Protein AF-A0A9D7SW95-F1 (afdb_monomer_lite)

Radius of gyration: 17.99 Å; chains: 1; bounding box: 38×43×60 Å

Foldseek 3Di:
DDDDDPADDDPPPFDDPVPHAPDWDAWEADVVVVSFKGKTKGFNGWGDDPVDPPIATAIFIFIWGHPDVVDIDTDDTQDAACPVVLCPVQQPDFWDWRYWAHKYWDQDPVPLKIKIWTWTWIHGNPPDDIWIFTWIWIANDSNGTYTDHTQGTCPVVQKGWGDKDWADQDPVRFTFIWTFIDGPVDHTDIDTDGGD

Sequence (196 aa):
MDNHKNYFEHPGKAIRAGAGFEYVMSVALNSYGGYKEGMIRCITSREGDVQVAGYIDRSELHKVKEHSPNHFEIGDRLVIKNESEIIDQICGMDREFIGLEDPDIWIDEKTGMMHVYFTIPLRSRNHQADLIHLGHAVGKDMNSLEMTMPVLMSGTEGISGKEVSIAPINKNKFRYNLVESASEERNSGIQLFALP

Structure (mmCIF, N/CA/C/O backbone):
data_AF-A0A9D7SW95-F1
#
_entry.id   AF-A0A9D7SW95-F1
#
loop_
_atom_site.group_PDB
_atom_site.id
_atom_site.type_symbol
_atom_site.label_atom_id
_atom_site.label_alt_id
_atom_site.label_comp_id
_atom_site.label_asym_id
_atom_site.label_entity_id
_atom_site.label_seq_id
_atom_site.pdbx_PDB_ins_code
_atom_site.Cartn_x
_atom_site.Cartn_y
_atom_site.Cartn_z
_atom_site.occupancy
_atom_site.B_iso_or_equiv
_atom_site.auth_seq_id
_atom_site.auth_comp_id
_atom_site.auth_asym_id
_atom_site.auth_atom_id
_atom_site.pdbx_PDB_model_num
ATOM 1 N N . MET A 1 1 ? -1.204 -13.447 -37.184 1.00 36.88 1 MET A N 1
ATOM 2 C CA . MET A 1 1 ? -0.200 -12.442 -36.789 1.00 36.88 1 MET A CA 1
ATOM 3 C C . MET A 1 1 ? 0.313 -12.900 -35.448 1.00 36.88 1 MET A C 1
ATOM 5 O O . MET A 1 1 ? -0.438 -12.859 -34.482 1.00 36.88 1 MET A O 1
ATOM 9 N N . ASP A 1 2 ? 1.500 -13.499 -35.462 1.00 36.47 2 ASP A N 1
ATOM 10 C CA . ASP A 1 2 ? 2.088 -14.142 -34.294 1.00 36.47 2 ASP A CA 1
ATOM 11 C C . ASP A 1 2 ? 2.521 -13.103 -33.268 1.00 36.47 2 ASP A C 1
ATOM 13 O O . ASP A 1 2 ? 3.208 -12.127 -33.571 1.00 36.47 2 ASP A O 1
ATOM 17 N N . ASN A 1 3 ? 2.061 -13.329 -32.044 1.00 41.19 3 ASN A N 1
ATOM 18 C CA . ASN A 1 3 ? 2.321 -12.511 -30.878 1.00 41.19 3 ASN A CA 1
ATOM 19 C C . ASN A 1 3 ? 3.734 -12.864 -30.385 1.00 41.19 3 ASN A C 1
ATOM 21 O O . ASN A 1 3 ? 3.910 -13.798 -29.602 1.00 41.19 3 ASN A O 1
ATOM 25 N N . HIS A 1 4 ? 4.759 -12.189 -30.910 1.00 38.38 4 HIS A N 1
ATOM 26 C CA . HIS A 1 4 ? 6.134 -12.378 -30.450 1.00 38.38 4 HIS A CA 1
ATOM 27 C C . HIS A 1 4 ? 6.263 -11.889 -29.001 1.00 38.38 4 HIS A C 1
ATOM 29 O O . HIS A 1 4 ? 6.446 -10.702 -28.738 1.00 38.38 4 HIS A O 1
ATOM 35 N N . LYS A 1 5 ? 6.159 -12.819 -28.045 1.00 41.59 5 LYS A N 1
ATOM 36 C CA . LYS A 1 5 ? 6.585 -12.600 -26.661 1.00 41.59 5 LYS A CA 1
ATOM 37 C C . LYS A 1 5 ? 8.114 -12.451 -26.656 1.00 41.59 5 LYS A C 1
ATOM 39 O O . LYS A 1 5 ? 8.819 -13.395 -26.998 1.00 41.59 5 LYS A O 1
ATOM 44 N N . ASN A 1 6 ? 8.629 -11.282 -26.272 1.00 41.06 6 ASN A N 1
ATOM 45 C CA . ASN A 1 6 ? 10.072 -10.980 -26.206 1.00 41.06 6 ASN A CA 1
ATOM 46 C C . ASN A 1 6 ? 10.765 -11.526 -24.941 1.00 41.06 6 ASN A C 1
ATOM 48 O O . ASN A 1 6 ? 11.786 -10.991 -24.515 1.00 41.06 6 ASN A O 1
ATOM 52 N N . TYR A 1 7 ? 10.228 -12.571 -24.312 1.00 48.88 7 TYR A N 1
ATOM 53 C CA . TYR A 1 7 ? 10.820 -13.139 -23.105 1.00 48.88 7 TYR A CA 1
ATOM 54 C C . TYR A 1 7 ? 10.628 -14.650 -23.022 1.00 48.88 7 TYR A C 1
ATOM 56 O O . TYR A 1 7 ? 9.680 -15.218 -23.567 1.00 48.88 7 TYR A O 1
ATOM 64 N N . PHE A 1 8 ? 11.558 -15.289 -22.317 1.00 47.34 8 PHE A N 1
ATOM 65 C CA . PHE A 1 8 ? 11.510 -16.707 -21.997 1.00 47.34 8 PHE A CA 1
ATOM 66 C C . PHE A 1 8 ? 10.795 -16.886 -20.656 1.00 47.34 8 PHE A C 1
ATOM 68 O O . PHE A 1 8 ? 11.337 -16.585 -19.596 1.00 47.34 8 PHE A O 1
ATOM 75 N N . GLU A 1 9 ? 9.552 -17.355 -20.710 1.00 44.53 9 GLU A N 1
ATOM 76 C CA . GLU A 1 9 ? 8.813 -17.816 -19.536 1.00 44.53 9 GLU A CA 1
ATOM 77 C C . GLU A 1 9 ? 9.401 -19.169 -19.103 1.00 44.53 9 GLU A C 1
ATOM 79 O O . GLU A 1 9 ? 9.381 -20.129 -19.875 1.00 44.53 9 GLU A O 1
ATOM 84 N N . HIS A 1 10 ? 9.984 -19.252 -17.903 1.00 44.25 10 HIS A N 1
ATOM 85 C CA . HIS A 1 10 ? 10.536 -20.506 -17.388 1.00 44.25 10 HIS A CA 1
ATOM 86 C C . HIS A 1 10 ? 9.398 -21.404 -16.873 1.00 44.25 10 HIS A C 1
ATOM 88 O O . HIS A 1 10 ? 8.758 -21.054 -15.875 1.00 44.25 10 HIS A O 1
ATOM 94 N N . PRO A 1 11 ? 9.147 -22.578 -17.490 1.00 42.06 11 PRO A N 1
ATOM 95 C CA . PRO A 1 11 ? 8.106 -23.488 -17.030 1.00 42.06 11 PRO A CA 1
ATOM 96 C C . PRO A 1 11 ? 8.422 -23.961 -15.605 1.00 42.06 11 PRO A C 1
ATOM 98 O O . PRO A 1 11 ? 9.484 -24.534 -15.366 1.00 42.06 11 PRO A O 1
ATOM 101 N N . GLY A 1 12 ? 7.511 -23.715 -14.659 1.00 46.78 12 GLY A N 1
ATOM 102 C CA . GLY A 1 12 ? 7.628 -24.198 -13.278 1.00 46.78 12 GLY A CA 1
ATOM 103 C C . GLY A 1 12 ? 8.214 -23.224 -12.242 1.00 46.78 12 GLY A C 1
ATOM 104 O O . GLY A 1 12 ? 8.562 -23.669 -11.155 1.00 46.78 12 GLY A O 1
ATOM 105 N N . LYS A 1 13 ? 8.342 -21.921 -12.539 1.00 47.09 13 LYS A N 1
ATOM 106 C CA . LYS A 1 13 ? 8.764 -20.893 -11.549 1.00 47.09 13 LYS A CA 1
ATOM 107 C C . LYS A 1 13 ? 7.710 -19.814 -11.244 1.00 47.09 13 LYS A C 1
ATOM 109 O O . LYS A 1 13 ? 7.947 -18.945 -10.408 1.00 47.09 13 LYS A O 1
ATOM 114 N N . ALA A 1 14 ? 6.560 -19.885 -11.908 1.00 49.09 14 ALA A N 1
ATOM 115 C CA . ALA A 1 14 ? 5.357 -19.128 -11.589 1.00 49.09 14 ALA A CA 1
ATOM 116 C C . ALA A 1 14 ? 4.198 -20.129 -11.555 1.00 49.09 14 ALA A C 1
ATOM 118 O O . ALA A 1 14 ? 3.575 -20.393 -12.585 1.00 49.09 14 ALA A O 1
ATOM 119 N N . ILE A 1 15 ? 3.977 -20.793 -10.419 1.00 45.44 15 ILE A N 1
ATOM 120 C CA . ILE A 1 15 ? 2.987 -21.862 -10.338 1.00 45.44 15 ILE A CA 1
ATOM 121 C C . ILE A 1 15 ? 1.856 -21.399 -9.423 1.00 45.44 15 ILE A C 1
ATOM 123 O O . ILE A 1 15 ? 2.022 -21.131 -8.241 1.00 45.44 15 ILE A O 1
ATOM 127 N N . ARG A 1 16 ? 0.643 -21.314 -9.972 1.00 42.22 16 A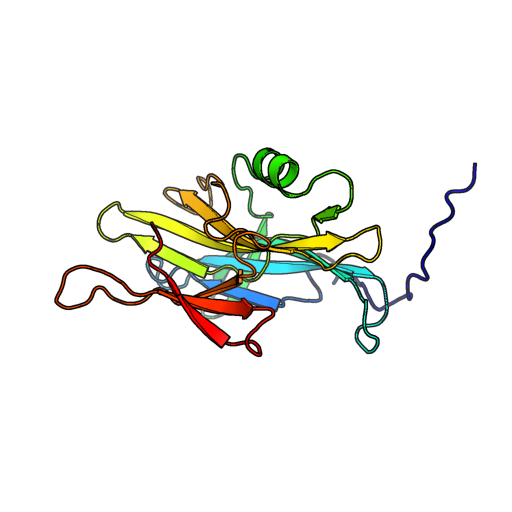RG A N 1
ATOM 128 C CA . ARG A 1 16 ? -0.568 -21.284 -9.146 1.00 42.22 16 ARG A CA 1
ATOM 129 C C . ARG A 1 16 ? -0.525 -22.477 -8.188 1.00 42.22 16 ARG A C 1
ATOM 131 O O . ARG A 1 16 ? -0.529 -23.620 -8.648 1.00 42.22 16 ARG A O 1
ATOM 138 N N . ALA A 1 17 ? -0.537 -22.237 -6.880 1.00 39.75 17 ALA A N 1
ATOM 139 C CA . ALA A 1 17 ? -0.646 -23.298 -5.886 1.00 39.75 17 ALA A CA 1
ATOM 140 C C . ALA A 1 17 ? -2.102 -23.787 -5.820 1.00 39.75 17 ALA A C 1
ATOM 142 O O . ALA A 1 17 ? -2.836 -23.482 -4.887 1.00 39.75 17 ALA A O 1
ATOM 143 N N . GLY A 1 18 ? -2.568 -24.509 -6.844 1.00 57.31 18 GLY A N 1
ATOM 144 C CA . GLY A 1 18 ? -3.961 -24.960 -6.919 1.00 57.31 18 GLY A CA 1
ATOM 145 C C . GLY A 1 18 ? -4.949 -23.787 -6.837 1.00 57.31 18 GLY A C 1
ATOM 146 O O . GLY A 1 18 ? -5.011 -22.975 -7.756 1.00 57.31 18 GLY A O 1
ATOM 147 N N . ALA A 1 19 ? -5.717 -23.706 -5.744 1.00 53.88 19 ALA A N 1
ATOM 148 C CA . ALA A 1 19 ? -6.651 -22.609 -5.459 1.00 53.88 19 ALA A CA 1
ATOM 149 C C . ALA A 1 19 ? -6.039 -21.440 -4.646 1.00 53.88 19 ALA A C 1
ATOM 151 O O . ALA A 1 19 ? -6.765 -20.517 -4.293 1.00 53.88 19 ALA A O 1
ATOM 152 N N . GLY A 1 20 ? -4.739 -21.475 -4.326 1.00 56.16 20 GLY A N 1
ATOM 153 C CA . GLY A 1 20 ? -4.043 -20.484 -3.497 1.00 56.16 20 GLY A CA 1
ATOM 154 C C . GLY A 1 20 ? -2.791 -19.877 -4.146 1.00 56.16 20 GLY A C 1
ATOM 155 O O . GLY A 1 20 ? -2.469 -20.140 -5.308 1.00 56.16 20 GLY A O 1
ATOM 156 N N . PHE A 1 21 ? -2.074 -19.059 -3.370 1.00 65.62 21 PHE A N 1
ATOM 157 C CA . PHE A 1 21 ? -0.850 -18.363 -3.785 1.00 65.62 21 PHE A CA 1
ATOM 158 C C . PHE A 1 21 ? 0.401 -19.139 -3.363 1.00 65.62 21 PHE A C 1
ATOM 160 O O . PHE A 1 21 ? 0.509 -19.557 -2.214 1.00 65.62 21 PHE A O 1
ATOM 167 N N . GLU A 1 22 ? 1.353 -19.319 -4.282 1.00 65.06 22 GLU A N 1
ATOM 168 C CA . GLU A 1 22 ? 2.631 -19.996 -3.997 1.00 65.06 22 GLU A CA 1
ATOM 169 C C . GLU A 1 22 ? 3.607 -19.086 -3.237 1.00 65.06 22 GLU A C 1
ATOM 171 O O . GLU A 1 22 ? 4.378 -19.561 -2.404 1.00 65.06 22 GLU A O 1
ATOM 176 N N . TYR A 1 23 ? 3.536 -17.772 -3.475 1.00 76.44 23 TYR A N 1
ATOM 177 C CA . TYR A 1 23 ? 4.443 -16.798 -2.876 1.00 76.44 23 TYR A CA 1
ATOM 178 C C . TYR A 1 23 ? 3.674 -15.676 -2.180 1.00 76.44 23 TYR A C 1
ATOM 180 O O . TYR A 1 23 ? 3.020 -14.840 -2.811 1.00 76.44 23 TYR A O 1
ATOM 188 N N . VAL A 1 24 ? 3.796 -15.676 -0.856 1.00 78.56 24 VAL A N 1
ATOM 189 C CA . VAL A 1 24 ? 3.363 -14.610 0.045 1.00 78.56 24 VAL A CA 1
ATOM 190 C C . VAL A 1 24 ? 4.609 -13.880 0.521 1.00 78.56 24 VAL A C 1
ATOM 192 O O . VAL A 1 24 ? 5.531 -14.520 1.024 1.00 78.56 24 VAL A O 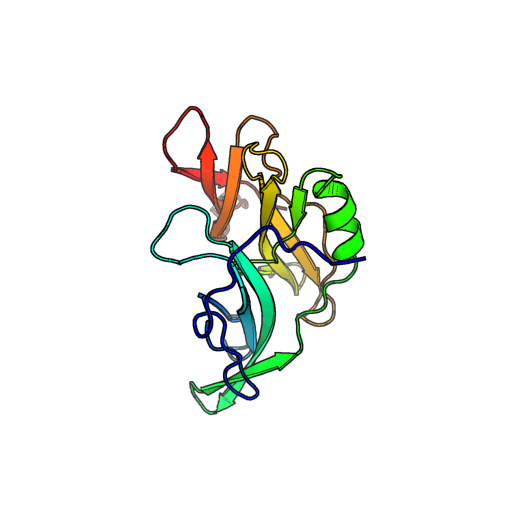1
ATOM 195 N N . MET A 1 25 ? 4.634 -12.558 0.364 1.00 82.62 25 MET A N 1
ATOM 196 C CA . MET A 1 25 ? 5.837 -11.756 0.625 1.00 82.62 25 MET A CA 1
ATOM 197 C C . MET A 1 25 ? 5.717 -10.883 1.875 1.00 82.62 25 MET A C 1
ATOM 199 O O . MET A 1 25 ? 6.694 -10.715 2.598 1.00 82.62 25 MET A O 1
ATOM 203 N N . SER A 1 26 ? 4.523 -10.366 2.163 1.00 90.75 26 SER A N 1
ATOM 204 C CA . SER A 1 26 ? 4.285 -9.494 3.315 1.00 90.75 26 SER A CA 1
ATOM 205 C C . SER A 1 26 ? 2.851 -9.618 3.828 1.00 90.75 26 SER A C 1
ATOM 207 O O . SER A 1 26 ? 1.926 -9.913 3.070 1.00 90.75 26 SER A O 1
ATOM 209 N N . VAL A 1 27 ? 2.681 -9.425 5.137 1.00 92.19 27 VAL A N 1
ATOM 210 C CA . VAL A 1 27 ? 1.398 -9.418 5.852 1.00 92.19 27 VAL A CA 1
ATOM 211 C C . VAL A 1 27 ? 1.371 -8.214 6.779 1.00 92.19 27 VAL A C 1
ATOM 213 O O . VAL A 1 27 ? 2.296 -8.028 7.566 1.00 92.19 27 VAL A O 1
ATOM 216 N N . ALA A 1 28 ? 0.269 -7.470 6.750 1.00 95.00 28 ALA A N 1
ATOM 217 C CA . ALA A 1 28 ? -0.042 -6.446 7.735 1.00 95.00 28 ALA A CA 1
ATOM 218 C C . ALA A 1 28 ? -1.384 -6.744 8.386 1.00 95.00 28 ALA A C 1
ATOM 220 O O . ALA A 1 28 ? -2.405 -6.850 7.711 1.00 95.00 28 ALA A O 1
ATOM 221 N N . LEU A 1 29 ? -1.380 -6.879 9.711 1.00 94.75 29 LEU A N 1
ATOM 222 C CA . LEU A 1 29 ? -2.568 -7.192 10.498 1.00 94.75 29 LEU A CA 1
ATOM 223 C C . LEU A 1 29 ? -3.077 -5.943 11.217 1.00 94.75 29 LEU A C 1
ATOM 225 O O . LEU A 1 29 ? -2.308 -5.173 11.790 1.00 94.75 29 LEU A O 1
ATOM 229 N N . ASN A 1 30 ? -4.395 -5.770 11.226 1.00 93.31 30 ASN A N 1
ATOM 230 C CA . ASN A 1 30 ? -5.071 -4.693 11.929 1.00 93.31 30 ASN A CA 1
ATOM 231 C C . ASN A 1 30 ? -4.967 -4.905 13.450 1.00 93.31 30 ASN A C 1
ATOM 233 O O . ASN A 1 30 ? -5.648 -5.760 14.028 1.00 93.31 30 ASN A O 1
ATOM 237 N N . SER A 1 31 ? -4.147 -4.091 14.113 1.00 88.94 31 SER A N 1
ATOM 238 C CA . SER A 1 31 ? -3.930 -4.167 15.562 1.00 88.94 31 SER A CA 1
ATOM 239 C C . SER A 1 31 ? -5.181 -3.847 16.387 1.00 88.94 31 SER A C 1
ATOM 241 O O . SER A 1 31 ? -5.350 -4.396 17.475 1.00 88.94 31 SER A O 1
ATOM 243 N N . TYR A 1 32 ? -6.107 -3.039 15.859 1.00 86.88 32 TYR A N 1
ATOM 244 C CA . TYR A 1 32 ? -7.355 -2.673 16.543 1.00 86.88 32 TYR A CA 1
ATOM 245 C C . TYR A 1 32 ? -8.381 -3.809 16.528 1.00 86.88 32 TYR A C 1
ATOM 247 O O . TYR A 1 32 ? -9.191 -3.929 17.445 1.00 86.88 32 TYR A O 1
ATOM 255 N N . GLY A 1 33 ? -8.312 -4.682 15.522 1.00 84.81 33 GLY A N 1
ATOM 256 C CA . GLY A 1 33 ? -9.124 -5.896 15.418 1.00 84.81 33 GLY A CA 1
ATOM 257 C C . GLY A 1 33 ? -8.555 -7.088 16.194 1.00 84.81 33 GLY A C 1
ATOM 258 O O . GLY A 1 33 ? -8.950 -8.224 15.936 1.00 84.81 33 GLY A O 1
ATOM 259 N N . GLY A 1 34 ? -7.583 -6.870 17.088 1.00 90.38 34 GLY A N 1
ATOM 260 C CA . GLY A 1 34 ? -6.878 -7.949 17.782 1.00 90.38 34 GLY A CA 1
ATOM 261 C C . GLY A 1 34 ? -6.051 -8.826 16.840 1.00 90.38 34 GLY A C 1
ATOM 262 O O . GLY A 1 34 ? -5.908 -10.016 17.103 1.00 90.38 34 GLY A O 1
ATOM 263 N N . TYR A 1 35 ? -5.548 -8.251 15.740 1.00 93.19 35 TYR A N 1
ATOM 264 C CA . TYR A 1 35 ? -4.750 -8.934 14.716 1.00 93.19 35 TYR A CA 1
ATOM 265 C C . TYR A 1 35 ? -5.484 -10.075 13.991 1.00 93.19 35 TYR A C 1
ATOM 267 O O . TYR A 1 35 ? -4.854 -10.957 13.418 1.00 93.19 35 TY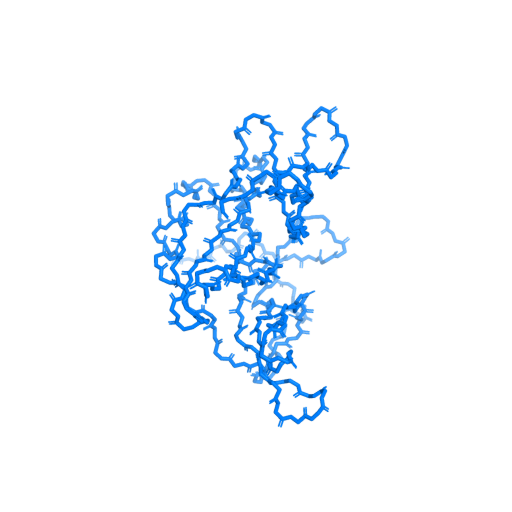R A O 1
ATOM 275 N N . LYS A 1 36 ? -6.823 -10.060 13.992 1.00 94.50 36 LYS A N 1
ATOM 276 C CA . LYS A 1 36 ? -7.655 -11.110 13.379 1.00 94.50 36 LYS A CA 1
ATOM 277 C C . LYS A 1 36 ? -7.934 -10.910 11.896 1.00 94.50 36 LYS A C 1
ATOM 279 O O . LYS A 1 36 ? -8.529 -11.775 11.263 1.00 94.50 36 LYS A O 1
ATOM 284 N N . GLU A 1 37 ? -7.561 -9.772 11.341 1.00 95.81 37 GLU A N 1
ATOM 285 C CA . GLU A 1 37 ? -7.765 -9.444 9.937 1.00 95.81 37 GLU A CA 1
ATOM 286 C C . GLU A 1 37 ? -6.670 -8.499 9.456 1.00 95.81 37 GLU A C 1
ATOM 288 O O . GLU A 1 37 ? -6.008 -7.847 10.267 1.00 95.81 37 GLU A O 1
ATOM 293 N N . GLY A 1 38 ? -6.486 -8.409 8.146 1.00 96.25 38 GLY A N 1
ATOM 294 C CA . GLY A 1 38 ? -5.494 -7.527 7.563 1.00 96.25 38 GLY A CA 1
ATOM 295 C C . GLY A 1 38 ? -5.357 -7.696 6.061 1.00 96.25 38 GLY A C 1
ATOM 296 O O . GLY A 1 38 ? -6.286 -8.134 5.378 1.00 96.25 38 GLY A O 1
ATOM 297 N N . MET A 1 39 ? -4.165 -7.386 5.565 1.00 96.44 39 MET A N 1
ATOM 298 C CA . MET A 1 39 ? -3.795 -7.489 4.161 1.00 96.44 39 MET A CA 1
ATOM 299 C C . MET A 1 39 ? -2.556 -8.356 3.984 1.00 96.44 39 MET A C 1
ATOM 301 O O . MET A 1 39 ? -1.685 -8.415 4.852 1.00 96.44 39 MET A O 1
ATOM 305 N N . ILE A 1 40 ? -2.483 -9.017 2.838 1.00 94.75 40 ILE A N 1
ATOM 306 C CA . ILE A 1 40 ? -1.375 -9.881 2.451 1.00 94.75 40 ILE A CA 1
ATOM 307 C C . ILE A 1 40 ? -0.978 -9.580 1.008 1.00 94.75 40 ILE A C 1
ATOM 309 O O . ILE A 1 40 ? -1.844 -9.448 0.144 1.00 94.75 40 ILE A O 1
ATOM 313 N N . ARG A 1 41 ? 0.325 -9.459 0.747 1.00 95.25 41 ARG A N 1
ATOM 314 C CA . ARG A 1 41 ? 0.872 -9.340 -0.606 1.00 95.25 41 ARG A CA 1
ATOM 315 C C . ARG A 1 41 ? 1.091 -10.726 -1.189 1.00 95.25 41 ARG A C 1
ATOM 317 O O . ARG A 1 41 ? 1.863 -11.524 -0.648 1.00 95.25 41 ARG A O 1
ATOM 324 N N . CYS A 1 42 ? 0.472 -10.965 -2.335 1.00 92.38 42 CYS A N 1
ATOM 325 C CA . CYS A 1 42 ? 0.559 -12.215 -3.067 1.00 92.38 42 CYS A CA 1
ATOM 326 C C . CYS A 1 42 ? 1.162 -11.978 -4.451 1.00 92.38 42 CYS A C 1
ATOM 328 O O . CYS A 1 42 ? 0.701 -11.100 -5.179 1.00 92.38 42 CYS A O 1
ATOM 330 N N . ILE A 1 43 ? 2.168 -12.769 -4.836 1.00 90.31 43 ILE A N 1
ATOM 331 C CA . ILE A 1 43 ? 2.698 -12.733 -6.205 1.00 90.31 43 ILE A CA 1
ATOM 332 C C . ILE A 1 43 ? 1.734 -13.485 -7.127 1.00 90.31 43 ILE A C 1
ATOM 334 O O . ILE A 1 43 ? 1.431 -14.658 -6.902 1.00 90.31 43 ILE A O 1
ATOM 338 N N . THR A 1 44 ? 1.253 -12.810 -8.168 1.00 87.44 44 THR A N 1
ATOM 339 C CA . THR A 1 44 ? 0.293 -13.343 -9.145 1.00 87.44 44 THR A CA 1
ATOM 340 C C . THR A 1 44 ? 0.968 -13.855 -10.411 1.00 87.44 44 THR A C 1
ATOM 342 O O . THR A 1 44 ? 0.456 -14.772 -11.056 1.00 87.44 44 THR A O 1
ATOM 345 N N . SER A 1 45 ? 2.137 -13.314 -10.753 1.00 86.75 45 SER A N 1
ATOM 346 C CA . SER A 1 45 ? 2.979 -13.819 -11.836 1.00 86.75 45 SER A CA 1
ATOM 347 C C . SER A 1 45 ? 4.435 -13.424 -11.632 1.00 86.75 45 SER A C 1
ATOM 349 O O . SER A 1 45 ? 4.708 -12.383 -11.033 1.00 86.75 45 SER A O 1
ATOM 351 N N . ARG A 1 46 ? 5.348 -14.221 -12.190 1.00 85.81 46 ARG A N 1
ATOM 352 C CA . ARG A 1 46 ? 6.782 -13.946 -12.208 1.00 85.81 46 ARG A CA 1
ATOM 353 C C . ARG A 1 46 ? 7.335 -14.091 -13.620 1.00 85.81 46 ARG A C 1
ATOM 355 O O . ARG A 1 46 ? 7.068 -15.088 -14.288 1.00 85.81 46 ARG A O 1
ATOM 362 N N . GLU A 1 47 ? 8.144 -13.130 -14.041 1.00 85.88 47 GLU A N 1
ATOM 363 C CA . GLU A 1 47 ? 8.884 -13.155 -15.301 1.00 85.88 47 GLU A CA 1
ATOM 364 C C . GLU A 1 47 ? 10.394 -13.148 -15.025 1.00 85.88 47 GLU A C 1
ATOM 366 O O . GLU A 1 47 ? 10.872 -12.418 -14.161 1.00 85.88 47 GLU A O 1
ATOM 371 N N . GLY A 1 48 ? 11.166 -13.950 -15.762 1.00 82.69 48 GLY A N 1
ATOM 372 C CA . GLY A 1 48 ? 12.612 -14.096 -15.551 1.00 82.69 48 GLY A CA 1
ATOM 373 C C . GLY A 1 48 ? 12.994 -15.095 -14.450 1.00 82.69 48 GLY A C 1
ATOM 374 O O . GLY A 1 48 ? 12.178 -15.899 -13.997 1.00 82.69 48 GLY A O 1
ATOM 375 N N . ASP A 1 49 ? 14.268 -15.082 -14.054 1.00 77.19 49 ASP A N 1
ATOM 376 C CA . ASP A 1 49 ? 14.816 -15.960 -13.016 1.00 77.19 49 ASP A CA 1
ATOM 377 C C . ASP A 1 49 ? 15.162 -15.146 -11.767 1.00 77.19 49 ASP A C 1
ATOM 379 O O . ASP A 1 49 ? 15.940 -14.205 -11.857 1.00 77.19 49 ASP A O 1
ATOM 383 N N . VAL A 1 50 ? 14.646 -15.537 -10.598 1.00 78.50 50 VAL A N 1
ATOM 384 C CA . VAL A 1 50 ? 14.947 -14.885 -9.306 1.00 78.50 50 VAL A CA 1
ATOM 385 C C . VAL A 1 50 ? 16.435 -14.842 -8.967 1.00 78.50 50 VAL A C 1
ATOM 387 O O . VAL A 1 50 ? 16.862 -14.024 -8.158 1.00 78.50 50 VAL A O 1
ATOM 390 N N . GLN A 1 51 ? 17.235 -15.729 -9.563 1.00 81.25 51 GLN A N 1
ATOM 391 C CA . GLN A 1 51 ? 18.688 -15.741 -9.389 1.00 81.25 51 GLN A CA 1
ATOM 392 C C . GLN A 1 51 ? 19.413 -14.735 -10.293 1.00 81.25 51 GLN A C 1
ATOM 394 O O . GLN A 1 51 ? 20.628 -14.573 -10.178 1.00 81.25 51 GLN A O 1
ATOM 399 N N . VAL A 1 52 ? 18.693 -14.067 -11.196 1.00 78.19 52 VAL A N 1
ATOM 400 C CA . VAL A 1 52 ? 19.236 -13.145 -12.194 1.00 78.19 52 VAL A CA 1
ATOM 401 C C . VAL A 1 52 ? 18.604 -11.768 -12.013 1.00 78.19 52 VAL A C 1
ATOM 403 O O . VAL A 1 52 ? 17.391 -11.624 -11.874 1.00 78.19 52 VAL A O 1
ATOM 406 N N . ALA A 1 53 ? 19.435 -10.726 -12.034 1.00 75.69 53 ALA A N 1
ATOM 407 C CA . ALA A 1 53 ? 18.947 -9.354 -11.981 1.00 75.69 53 ALA A CA 1
ATOM 408 C C . ALA A 1 53 ? 17.974 -9.071 -13.143 1.00 75.69 53 ALA A C 1
ATOM 410 O O . ALA A 1 53 ? 18.246 -9.425 -14.290 1.00 75.69 53 ALA A O 1
ATOM 411 N N . GLY A 1 54 ? 16.857 -8.405 -12.842 1.00 75.44 54 GLY A N 1
ATOM 412 C CA . GLY A 1 54 ? 15.865 -7.993 -13.838 1.00 75.44 54 GLY A CA 1
ATOM 413 C C . GLY A 1 54 ? 14.609 -8.863 -13.931 1.00 75.44 54 GLY A C 1
ATOM 414 O O . GLY A 1 54 ? 13.744 -8.530 -14.749 1.00 75.44 54 GLY A O 1
ATOM 415 N N . TYR A 1 55 ? 14.476 -9.907 -13.098 1.00 85.38 55 TYR A N 1
ATOM 416 C CA . TYR A 1 55 ? 13.198 -10.607 -12.920 1.00 85.38 55 TYR A CA 1
ATOM 417 C C . TYR A 1 55 ? 12.096 -9.643 -12.456 1.00 85.38 55 TYR A C 1
ATOM 419 O O . TYR A 1 55 ? 12.369 -8.557 -11.937 1.00 85.38 55 TYR A O 1
ATOM 427 N N . ILE A 1 56 ? 10.847 -10.023 -12.703 1.00 87.06 56 ILE A N 1
ATOM 428 C CA . ILE A 1 56 ? 9.672 -9.198 -12.433 1.00 87.06 56 ILE A CA 1
ATOM 429 C C . ILE A 1 56 ? 8.688 -10.021 -11.635 1.00 87.06 56 ILE A C 1
ATOM 431 O O . ILE A 1 56 ? 8.223 -11.048 -12.122 1.00 87.06 56 ILE A O 1
ATOM 435 N N . ASP A 1 57 ? 8.341 -9.536 -10.453 1.00 90.19 57 ASP A N 1
ATOM 436 C CA . ASP A 1 57 ? 7.201 -10.036 -9.705 1.00 90.19 57 ASP A CA 1
ATOM 437 C C . ASP A 1 57 ? 6.041 -9.072 -9.885 1.00 90.19 57 ASP A C 1
ATOM 439 O O . ASP A 1 57 ? 6.195 -7.861 -9.742 1.00 90.19 57 ASP A O 1
ATOM 443 N N . ARG A 1 58 ? 4.876 -9.621 -10.224 1.00 92.88 58 ARG A N 1
ATOM 444 C CA . ARG A 1 58 ? 3.619 -8.877 -10.204 1.00 92.88 58 ARG A CA 1
ATOM 445 C C . ARG A 1 58 ? 2.820 -9.319 -9.004 1.00 92.88 58 ARG A C 1
ATOM 447 O O . ARG A 1 58 ? 2.739 -10.523 -8.753 1.00 92.88 58 ARG A O 1
ATOM 454 N N . SER A 1 59 ? 2.248 -8.376 -8.269 1.00 93.75 59 SER A N 1
ATOM 455 C CA . SER A 1 59 ? 1.544 -8.690 -7.031 1.00 93.75 59 SER A CA 1
ATOM 456 C C . SER A 1 59 ? 0.195 -8.016 -6.894 1.00 93.75 59 SER A C 1
ATOM 458 O O . SER A 1 59 ? -0.085 -6.960 -7.455 1.00 93.75 59 SER A O 1
ATOM 460 N N . GLU A 1 60 ? -0.634 -8.646 -6.076 1.00 94.81 60 GLU A N 1
ATOM 461 C CA . GLU A 1 60 ? -1.906 -8.115 -5.622 1.00 94.81 60 GLU A CA 1
ATOM 462 C C . GLU A 1 60 ? -1.949 -8.143 -4.095 1.00 94.81 60 GLU A C 1
ATOM 464 O O . GLU A 1 60 ? -1.356 -9.016 -3.451 1.00 94.81 60 GLU A O 1
ATOM 469 N N . LEU A 1 61 ? -2.669 -7.185 -3.514 1.00 96.62 61 LEU A N 1
ATOM 470 C CA . LEU A 1 61 ? -3.034 -7.235 -2.106 1.00 96.62 61 LEU A CA 1
ATOM 471 C C . LEU A 1 61 ? -4.348 -7.993 -1.970 1.00 96.62 61 LEU A C 1
ATOM 473 O O . LEU A 1 61 ? -5.311 -7.708 -2.679 1.00 96.62 61 LEU A O 1
ATOM 477 N N . HIS A 1 62 ? -4.401 -8.927 -1.031 1.00 96.06 62 HIS A N 1
ATOM 478 C CA . HIS A 1 62 ? -5.603 -9.663 -0.661 1.00 96.06 62 HIS A CA 1
ATOM 479 C C . HIS A 1 62 ? -5.978 -9.366 0.781 1.00 96.06 62 HIS A C 1
ATOM 481 O O . HIS A 1 62 ? -5.122 -9.055 1.611 1.00 96.06 62 HIS A O 1
ATOM 487 N N . LYS A 1 63 ? -7.266 -9.492 1.096 1.00 96.31 63 LYS A N 1
ATOM 488 C CA . LYS A 1 63 ? -7.713 -9.504 2.490 1.00 96.31 63 LYS A CA 1
ATOM 489 C C . LYS A 1 63 ? -7.286 -10.816 3.128 1.00 96.31 63 LYS A C 1
ATOM 491 O O . LYS A 1 63 ? -7.356 -11.868 2.498 1.00 96.31 63 LYS A O 1
ATOM 496 N N . VAL A 1 64 ? -6.892 -10.766 4.389 1.00 94.88 64 VAL A N 1
ATOM 497 C CA . VAL A 1 64 ? -6.583 -11.956 5.178 1.00 94.88 64 VAL A CA 1
ATOM 498 C C . VAL A 1 64 ? -7.380 -11.924 6.475 1.00 94.88 64 VAL A C 1
ATOM 500 O O . VAL A 1 64 ? -7.580 -10.855 7.054 1.00 94.88 64 VAL A O 1
ATOM 503 N N . LYS A 1 65 ? -7.872 -13.080 6.924 1.00 95.31 65 LYS A N 1
ATOM 504 C CA . LYS A 1 65 ? -8.665 -13.198 8.153 1.00 95.31 65 LYS A CA 1
ATOM 505 C C . LYS A 1 65 ? -8.305 -14.453 8.930 1.00 95.31 65 LYS A C 1
ATOM 507 O O . LYS A 1 65 ? -8.097 -15.509 8.347 1.00 95.31 65 LYS A O 1
ATOM 512 N N . GLU A 1 66 ? -8.262 -14.343 10.251 1.00 92.50 66 GLU A N 1
ATOM 513 C CA . GLU A 1 66 ? -8.085 -15.477 11.147 1.00 92.50 66 GLU A CA 1
ATOM 514 C C . GLU A 1 66 ? -9.334 -16.372 11.094 1.00 92.50 66 GLU A C 1
ATOM 516 O O . GLU A 1 66 ? -10.429 -15.963 11.493 1.00 92.50 66 GLU A O 1
ATOM 521 N N . HIS A 1 67 ? -9.163 -17.597 10.601 1.00 90.62 67 HIS A N 1
ATOM 522 C CA . HIS A 1 67 ? -10.196 -18.631 10.609 1.00 90.62 67 HIS A CA 1
ATOM 523 C C . HIS A 1 67 ? -10.145 -19.446 11.912 1.00 90.62 67 HIS A C 1
ATOM 525 O O . HIS A 1 67 ? -11.175 -19.807 12.481 1.00 90.62 67 HIS A O 1
ATOM 531 N N . SER A 1 68 ? -8.946 -19.742 12.417 1.00 89.94 68 SER A N 1
ATOM 532 C CA . SER A 1 68 ? -8.726 -20.382 13.722 1.00 89.94 68 SER A CA 1
ATOM 533 C C . SER A 1 68 ? -7.458 -19.816 14.373 1.00 89.94 68 SER A C 1
ATOM 535 O O . SER A 1 68 ? -6.710 -19.133 13.681 1.00 89.94 68 SER A O 1
ATOM 537 N N . PRO A 1 69 ? -7.203 -20.027 15.681 1.00 89.69 69 PRO A N 1
ATOM 538 C CA . PRO A 1 69 ? -6.065 -19.408 16.360 1.00 89.69 69 PRO A CA 1
ATOM 539 C C . PRO A 1 69 ? -4.739 -19.607 15.612 1.00 89.69 69 PRO A C 1
ATOM 541 O O . PRO A 1 69 ? -4.268 -20.738 15.478 1.00 89.69 69 PRO A O 1
ATOM 544 N N . ASN A 1 70 ? -4.135 -18.505 15.158 1.00 82.81 70 ASN A N 1
ATOM 545 C CA . ASN A 1 70 ? -2.910 -18.472 14.339 1.00 82.81 70 ASN A CA 1
ATOM 546 C C . ASN A 1 70 ? -3.028 -19.108 12.938 1.00 82.81 70 ASN A C 1
ATOM 548 O O . ASN A 1 70 ? -2.014 -19.408 12.308 1.00 82.81 70 ASN A O 1
ATOM 552 N N . HIS A 1 71 ? -4.243 -19.315 12.438 1.00 88.12 71 HIS A N 1
ATOM 553 C CA . HIS A 1 71 ? -4.512 -19.797 11.091 1.00 88.12 71 HIS A CA 1
ATOM 554 C C . HIS A 1 71 ? -5.313 -18.761 10.314 1.00 88.12 71 HIS A C 1
ATOM 556 O O . HIS A 1 71 ? -6.442 -18.417 10.672 1.00 88.12 71 HIS A O 1
ATOM 562 N N . PHE A 1 72 ? -4.717 -18.291 9.229 1.00 89.56 72 PHE A N 1
ATOM 563 C CA . PHE A 1 72 ? -5.247 -17.211 8.422 1.00 89.56 72 PHE A CA 1
ATOM 564 C C . PHE A 1 72 ? -5.627 -17.708 7.034 1.00 89.56 72 PHE A C 1
ATOM 566 O O . PHE A 1 72 ? -4.865 -18.428 6.391 1.00 89.56 72 PHE A O 1
ATOM 573 N N . GLU A 1 73 ? -6.792 -17.277 6.570 1.00 92.00 73 GLU A N 1
ATOM 574 C CA . GLU A 1 73 ? -7.279 -17.523 5.223 1.00 92.00 73 GLU A CA 1
ATOM 575 C C . GLU A 1 73 ? -7.125 -16.266 4.376 1.00 92.00 73 GLU A C 1
ATOM 577 O O . GLU A 1 73 ? -7.490 -15.162 4.793 1.00 92.00 73 GLU A O 1
ATOM 582 N N . ILE A 1 74 ? -6.576 -16.455 3.178 1.00 92.12 74 ILE A N 1
ATOM 583 C CA . ILE A 1 74 ? -6.484 -15.419 2.154 1.00 92.12 74 ILE A CA 1
ATOM 584 C C . ILE A 1 74 ? -7.829 -15.373 1.432 1.00 92.12 74 ILE A C 1
ATOM 586 O O . ILE A 1 74 ? -8.272 -16.373 0.870 1.00 92.12 74 ILE A O 1
ATOM 590 N N . GLY A 1 75 ? -8.478 -14.218 1.481 1.00 91.06 75 GLY A N 1
ATOM 591 C CA . GLY A 1 75 ? -9.749 -13.960 0.824 1.00 91.06 75 GLY A CA 1
ATOM 592 C C . GLY A 1 75 ? -9.587 -13.227 -0.506 1.00 91.06 75 GLY A C 1
ATOM 593 O O . GLY A 1 75 ? -8.581 -13.339 -1.212 1.00 91.06 75 GLY A O 1
ATOM 594 N N . ASP A 1 76 ? -10.611 -12.446 -0.837 1.00 93.50 76 ASP A N 1
ATOM 595 C CA . ASP A 1 76 ? -10.679 -11.695 -2.087 1.00 93.50 76 ASP A CA 1
ATOM 596 C C . ASP A 1 76 ? -9.553 -10.660 -2.222 1.00 93.50 76 ASP A C 1
ATOM 598 O O . ASP A 1 76 ? -9.020 -10.142 -1.229 1.00 93.50 76 ASP A O 1
ATOM 602 N N . ARG A 1 77 ? -9.245 -10.312 -3.479 1.00 95.31 77 ARG A N 1
ATOM 603 C CA . ARG A 1 77 ? -8.388 -9.171 -3.818 1.00 95.31 77 ARG A CA 1
ATOM 604 C C . ARG A 1 77 ? -8.918 -7.923 -3.112 1.00 95.31 77 ARG A C 1
ATOM 606 O O . ARG A 1 77 ? -10.123 -7.653 -3.103 1.00 95.31 77 ARG A O 1
ATOM 613 N N . LEU A 1 78 ? -8.016 -7.148 -2.527 1.00 97.31 78 LEU A N 1
ATOM 614 C CA . LEU A 1 78 ? -8.333 -5.846 -1.973 1.00 97.31 78 LEU A CA 1
ATOM 615 C C . LEU A 1 78 ? -8.805 -4.934 -3.112 1.00 97.31 78 LEU A C 1
ATOM 617 O O . LEU A 1 78 ? -8.149 -4.799 -4.145 1.00 97.31 78 LEU A O 1
ATOM 621 N N . VAL A 1 79 ? -9.976 -4.334 -2.932 1.00 97.62 79 VAL A N 1
ATOM 622 C CA . VAL A 1 79 ? -10.529 -3.361 -3.872 1.00 97.62 79 VAL A CA 1
ATOM 623 C C . VAL A 1 79 ? -10.392 -1.999 -3.223 1.00 97.62 79 VAL A C 1
ATOM 625 O O . VAL A 1 79 ? -11.004 -1.755 -2.184 1.00 97.62 79 VAL A O 1
ATOM 628 N N . ILE A 1 80 ? -9.590 -1.132 -3.832 1.00 98.50 80 ILE A N 1
ATOM 629 C CA . ILE A 1 80 ? -9.404 0.244 -3.385 1.00 98.50 80 ILE A CA 1
ATOM 630 C C . ILE A 1 80 ? -10.077 1.163 -4.403 1.00 98.50 80 ILE A C 1
ATOM 632 O O . ILE A 1 80 ? -9.831 1.088 -5.609 1.00 98.50 80 ILE A O 1
ATOM 636 N N . LYS A 1 81 ? -10.969 2.032 -3.928 1.00 98.69 81 LYS A N 1
ATOM 637 C CA . LYS A 1 81 ? -11.646 3.005 -4.785 1.00 98.69 81 LYS A CA 1
ATOM 638 C C . LYS A 1 81 ? -10.616 3.974 -5.391 1.00 98.69 81 LYS A C 1
ATOM 640 O O . LYS A 1 81 ? -9.693 4.396 -4.702 1.00 98.69 81 LYS A O 1
ATOM 645 N N . ASN A 1 82 ? -10.803 4.325 -6.665 1.00 98.12 82 ASN A N 1
ATOM 646 C CA . ASN A 1 82 ? -9.928 5.182 -7.483 1.00 98.12 82 ASN A CA 1
ATOM 647 C C . ASN A 1 82 ? -8.513 4.629 -7.758 1.00 98.12 82 ASN A C 1
ATOM 649 O O . ASN A 1 82 ? -7.696 5.359 -8.309 1.00 98.12 82 ASN A O 1
ATOM 653 N N . GLU A 1 83 ? -8.211 3.362 -7.439 1.00 98.06 83 GLU A N 1
ATOM 654 C CA . GLU A 1 83 ? -6.882 2.768 -7.677 1.00 98.06 83 GLU A CA 1
ATOM 655 C C . GLU A 1 83 ? -6.415 2.964 -9.123 1.00 98.06 83 GLU A C 1
ATOM 657 O O . GLU A 1 83 ? -5.387 3.590 -9.360 1.00 98.06 83 GLU A O 1
ATOM 662 N N . SER A 1 84 ? -7.203 2.504 -10.099 1.00 96.62 84 SER A N 1
ATOM 663 C CA . SER A 1 84 ? -6.841 2.613 -11.516 1.00 96.62 84 SER A CA 1
ATOM 664 C C . SER A 1 84 ? -6.654 4.062 -11.963 1.00 96.62 84 SER A C 1
ATOM 666 O O . SER A 1 84 ? -5.702 4.355 -12.670 1.00 96.62 84 SER A O 1
ATOM 668 N N . GLU A 1 85 ? -7.507 4.980 -11.502 1.00 97.19 85 GLU A N 1
ATOM 669 C CA . GLU A 1 85 ? -7.408 6.398 -11.858 1.00 97.19 85 GLU A CA 1
ATOM 670 C C . GLU A 1 85 ? -6.099 7.019 -11.352 1.00 97.19 85 GLU A C 1
ATOM 672 O O . GLU A 1 85 ? -5.407 7.700 -12.107 1.00 97.19 85 GLU A O 1
ATOM 677 N N . ILE A 1 86 ? -5.736 6.770 -10.091 1.00 97.62 86 ILE A N 1
ATOM 678 C CA . ILE A 1 86 ? -4.498 7.302 -9.511 1.00 97.62 86 ILE A CA 1
ATOM 679 C C . ILE A 1 86 ? -3.276 6.653 -10.163 1.00 97.62 86 ILE A C 1
ATOM 681 O O . ILE A 1 86 ? -2.319 7.355 -10.488 1.00 97.62 86 ILE A O 1
ATOM 685 N N . ILE A 1 87 ? -3.306 5.334 -10.387 1.00 97.25 87 ILE A N 1
ATOM 686 C CA . ILE A 1 87 ? -2.221 4.622 -11.068 1.00 97.25 87 ILE A CA 1
ATOM 687 C C . ILE A 1 87 ? -2.025 5.166 -12.485 1.00 97.25 87 ILE A C 1
ATOM 689 O O . ILE A 1 87 ? -0.890 5.462 -12.852 1.00 97.25 87 ILE A O 1
ATOM 693 N N . ASP A 1 88 ? -3.092 5.378 -13.254 1.00 95.38 88 ASP A N 1
ATOM 694 C CA . ASP A 1 88 ? -3.006 5.924 -14.612 1.00 95.38 88 ASP A CA 1
ATOM 695 C C . ASP A 1 88 ? -2.375 7.327 -14.626 1.00 95.38 88 ASP A C 1
ATOM 697 O O . ASP A 1 88 ? -1.574 7.642 -15.511 1.00 95.38 88 ASP A O 1
ATOM 701 N N . GLN A 1 89 ? -2.671 8.155 -13.617 1.00 94.50 89 GLN A N 1
ATOM 702 C CA . GLN A 1 89 ? -2.086 9.493 -13.478 1.00 94.50 89 GLN A CA 1
ATOM 703 C C . GLN A 1 89 ? -0.573 9.466 -13.212 1.00 94.50 89 GLN A C 1
ATOM 705 O O . GLN A 1 89 ? 0.141 10.338 -13.711 1.00 94.50 89 GLN A O 1
ATOM 710 N N . ILE A 1 90 ? -0.072 8.494 -12.442 1.00 93.81 90 ILE A N 1
ATOM 711 C CA . ILE A 1 90 ? 1.347 8.437 -12.039 1.00 93.81 90 ILE A CA 1
ATOM 712 C C . ILE A 1 90 ? 2.201 7.498 -12.899 1.00 93.81 90 ILE A C 1
ATOM 714 O O . ILE A 1 90 ? 3.416 7.669 -12.959 1.00 93.81 90 ILE A O 1
ATOM 718 N N . CYS A 1 91 ? 1.595 6.517 -13.576 1.00 92.31 91 CYS A N 1
ATOM 719 C CA . CYS A 1 91 ? 2.310 5.535 -14.390 1.00 92.31 91 CYS A CA 1
ATOM 720 C C . CYS A 1 91 ? 2.924 6.185 -15.637 1.00 92.31 91 CYS A C 1
ATOM 722 O O . CYS A 1 91 ? 4.099 5.981 -15.948 1.00 92.31 91 CYS A O 1
ATOM 724 N N . GLY A 1 92 ? 2.149 7.019 -16.334 1.00 85.44 92 GLY A N 1
ATOM 725 C CA . GLY A 1 92 ? 2.537 7.535 -17.644 1.00 85.44 92 GLY A CA 1
ATOM 726 C C . GLY A 1 92 ? 2.611 6.434 -18.715 1.00 85.44 92 GLY A C 1
ATOM 727 O O . GLY A 1 92 ? 2.254 5.282 -18.487 1.00 85.44 92 GLY A O 1
ATOM 728 N N . MET A 1 93 ? 3.057 6.789 -19.924 1.00 85.25 93 MET A N 1
ATOM 729 C CA . MET A 1 93 ? 3.017 5.873 -21.081 1.00 85.25 93 MET A CA 1
ATOM 730 C C . MET A 1 93 ? 4.188 4.879 -21.140 1.00 85.25 93 MET A C 1
ATOM 732 O O . MET A 1 93 ? 4.049 3.788 -21.690 1.00 85.25 93 MET A O 1
ATOM 736 N N . ASP A 1 94 ? 5.337 5.241 -20.571 1.00 90.12 94 ASP A N 1
ATOM 737 C CA . ASP A 1 94 ? 6.590 4.482 -20.701 1.00 90.12 94 ASP A CA 1
ATOM 738 C C . ASP A 1 94 ? 6.861 3.547 -19.521 1.00 90.12 94 ASP A C 1
ATOM 740 O O . ASP A 1 94 ? 7.970 3.017 -19.378 1.00 90.12 94 ASP A O 1
ATOM 744 N N . ARG A 1 95 ? 5.870 3.355 -18.648 1.00 92.62 95 ARG A N 1
ATOM 745 C CA . ARG A 1 95 ? 6.020 2.538 -17.448 1.00 92.62 95 ARG A CA 1
ATOM 746 C C . ARG A 1 95 ? 4.958 1.460 -17.359 1.00 92.62 95 ARG A C 1
ATOM 748 O O . ARG A 1 95 ? 3.987 1.410 -18.112 1.00 92.62 95 ARG A O 1
ATOM 755 N N . GLU A 1 96 ? 5.221 0.506 -16.492 1.00 94.31 96 GLU A N 1
ATOM 756 C CA . GLU A 1 96 ? 4.317 -0.577 -16.167 1.00 94.31 96 GLU A CA 1
ATOM 757 C C . GLU A 1 96 ? 4.098 -0.585 -14.658 1.00 94.31 96 GLU A C 1
ATOM 759 O O . GLU A 1 96 ? 5.051 -0.665 -13.883 1.00 94.31 96 GLU A O 1
ATOM 764 N N . PHE A 1 97 ? 2.836 -0.504 -14.249 1.00 95.94 97 PHE A N 1
ATOM 765 C CA . PHE A 1 97 ? 2.438 -0.791 -12.882 1.00 95.94 97 PHE A CA 1
ATOM 766 C C . PHE A 1 97 ? 2.456 -2.303 -12.655 1.00 95.94 97 PHE A C 1
ATOM 768 O O . PHE A 1 97 ? 1.821 -3.046 -13.406 1.00 95.94 97 PHE A O 1
ATOM 775 N N . ILE A 1 98 ? 3.191 -2.755 -11.637 1.00 95.06 98 ILE A N 1
ATOM 776 C CA . ILE A 1 98 ? 3.393 -4.190 -11.382 1.00 95.06 98 ILE A CA 1
ATOM 777 C C . ILE A 1 98 ? 2.683 -4.697 -10.122 1.00 95.06 98 ILE A C 1
ATOM 779 O O . ILE A 1 98 ? 2.678 -5.899 -9.878 1.00 95.06 98 ILE A O 1
ATOM 783 N N . GLY A 1 99 ? 2.020 -3.825 -9.365 1.00 96.12 99 GLY A N 1
ATOM 784 C CA . GLY A 1 99 ? 1.240 -4.216 -8.194 1.00 96.12 99 GLY A CA 1
ATOM 785 C C . GLY A 1 99 ? 1.382 -3.246 -7.032 1.00 96.12 99 GLY A C 1
ATOM 786 O O . GLY A 1 99 ? 2.266 -2.396 -7.024 1.00 96.12 99 GLY A O 1
ATOM 787 N N . LEU A 1 100 ? 0.496 -3.379 -6.046 1.00 97.00 100 LEU A N 1
ATOM 788 C CA . LEU A 1 100 ? 0.678 -2.756 -4.735 1.00 97.00 100 LEU A CA 1
ATOM 789 C C . LEU A 1 100 ? 1.451 -3.728 -3.842 1.00 97.00 100 LEU A C 1
ATOM 791 O O . LEU A 1 100 ? 1.180 -4.934 -3.849 1.00 97.00 100 LEU A O 1
ATOM 795 N N . GLU A 1 101 ? 2.411 -3.204 -3.089 1.00 95.75 101 GLU A N 1
ATOM 796 C CA . GLU A 1 101 ? 3.355 -4.009 -2.320 1.00 95.75 101 GLU A CA 1
ATOM 797 C C . GLU A 1 101 ? 3.434 -3.557 -0.862 1.00 95.75 101 GLU A C 1
ATOM 799 O O . GLU A 1 101 ? 3.171 -2.399 -0.555 1.00 95.75 101 GLU A O 1
ATOM 804 N N . ASP A 1 102 ? 3.808 -4.481 0.022 1.00 94.44 102 ASP A N 1
ATOM 805 C CA . ASP A 1 102 ? 4.257 -4.222 1.397 1.00 94.44 102 ASP A CA 1
ATOM 806 C C . ASP A 1 102 ? 3.357 -3.239 2.159 1.00 94.44 102 ASP A C 1
ATOM 808 O O . ASP A 1 102 ? 3.753 -2.104 2.430 1.00 94.44 102 ASP A O 1
ATOM 812 N N . PRO A 1 103 ? 2.101 -3.650 2.436 1.00 96.19 103 PRO A N 1
ATOM 813 C CA . PRO A 1 103 ? 1.136 -2.773 3.066 1.00 96.19 103 PRO A CA 1
ATOM 814 C C . PRO A 1 103 ? 1.509 -2.515 4.529 1.00 96.19 103 PRO A C 1
ATOM 816 O O . PRO A 1 103 ? 1.927 -3.431 5.228 1.00 96.19 103 PRO A O 1
ATOM 819 N N . ASP A 1 104 ? 1.230 -1.310 5.014 1.00 95.50 104 ASP A N 1
ATOM 820 C CA . ASP A 1 104 ? 1.288 -0.924 6.423 1.00 95.50 104 ASP A CA 1
ATOM 821 C C . ASP A 1 104 ? -0.072 -0.359 6.845 1.00 95.50 104 ASP A C 1
ATOM 823 O O . ASP A 1 104 ? -0.621 0.527 6.186 1.00 95.50 104 ASP A O 1
ATOM 827 N N . ILE A 1 105 ? -0.628 -0.858 7.954 1.00 95.19 105 ILE A N 1
ATOM 828 C CA . ILE A 1 105 ? -1.933 -0.423 8.476 1.00 95.19 105 ILE A CA 1
ATOM 829 C C . ILE A 1 105 ? -1.726 0.500 9.671 1.00 95.19 105 ILE A C 1
ATOM 831 O O . ILE A 1 105 ? -1.099 0.128 10.664 1.00 95.19 105 ILE A O 1
ATOM 835 N N . TRP A 1 106 ? -2.350 1.672 9.624 1.00 94.19 106 TRP A N 1
ATOM 836 C CA . TRP A 1 106 ? -2.444 2.581 10.756 1.00 94.19 106 TRP A CA 1
ATOM 837 C C . TRP A 1 106 ? -3.889 3.010 10.995 1.00 94.19 106 TRP A C 1
ATOM 839 O O . TRP A 1 106 ? -4.589 3.413 10.077 1.00 94.19 106 TRP A O 1
ATOM 849 N N . ILE A 1 107 ? -4.341 2.945 12.247 1.00 93.25 107 ILE A N 1
ATOM 850 C CA . ILE A 1 107 ? -5.644 3.479 12.646 1.00 93.25 107 ILE A CA 1
ATOM 851 C C . ILE A 1 107 ? -5.429 4.814 13.353 1.00 93.25 107 ILE A C 1
ATOM 853 O O . ILE A 1 107 ? -4.723 4.892 14.367 1.00 93.25 107 ILE A O 1
ATOM 857 N N . ASP A 1 108 ? -6.035 5.872 12.825 1.00 91.25 108 ASP A N 1
ATOM 858 C CA . ASP A 1 108 ? -6.045 7.169 13.484 1.00 91.25 108 ASP A CA 1
ATOM 859 C C . ASP A 1 108 ? -7.048 7.163 14.639 1.00 91.25 108 ASP A C 1
ATOM 861 O O . ASP A 1 108 ? -8.259 7.205 14.445 1.00 91.25 108 ASP A O 1
ATOM 865 N N . GLU A 1 109 ? -6.532 7.166 15.866 1.00 88.19 109 GLU A N 1
ATOM 866 C CA . GLU A 1 109 ? -7.319 7.225 17.104 1.00 88.19 109 GLU A CA 1
ATOM 867 C C . GLU A 1 109 ? -8.290 8.405 17.170 1.00 88.19 109 GLU A C 1
ATOM 869 O O . GLU A 1 109 ? -9.314 8.320 17.847 1.00 88.19 109 GLU A O 1
ATOM 874 N N . LYS A 1 110 ? -7.978 9.526 16.508 1.00 89.31 110 LYS A N 1
ATOM 875 C CA . LYS A 1 110 ? -8.810 10.732 16.586 1.00 89.31 110 LYS A CA 1
ATOM 876 C C . LYS A 1 110 ? -10.031 10.645 15.688 1.00 89.31 110 LYS A C 1
ATOM 878 O O . LYS A 1 110 ? -11.103 11.105 16.073 1.00 89.31 110 LYS A O 1
ATOM 883 N N . THR A 1 111 ? -9.851 10.120 14.482 1.00 92.75 111 THR A N 1
ATOM 884 C CA . THR A 1 111 ? -10.900 10.072 13.458 1.00 92.75 111 THR A CA 1
ATOM 885 C C . THR A 1 111 ? -11.558 8.698 13.360 1.00 92.75 111 THR A C 1
ATOM 887 O O . THR A 1 111 ? -12.661 8.586 12.830 1.00 92.75 111 THR A O 1
ATOM 890 N N . GLY A 1 112 ? -10.908 7.659 13.888 1.00 92.88 112 GLY A N 1
ATOM 891 C CA . GLY A 1 112 ? -11.288 6.260 13.715 1.00 92.88 112 GLY A CA 1
ATOM 892 C C . GLY A 1 112 ? -11.030 5.731 12.304 1.00 92.88 112 GLY A C 1
ATOM 893 O O . GLY A 1 112 ? -11.533 4.662 11.968 1.00 92.88 112 GLY A O 1
ATOM 894 N N . MET A 1 113 ? -10.302 6.475 11.466 1.00 96.50 113 MET A N 1
ATOM 895 C CA . MET A 1 113 ? -10.049 6.095 10.079 1.00 96.50 113 MET A CA 1
ATOM 896 C C . MET A 1 113 ? -8.872 5.124 9.984 1.00 96.50 113 MET A C 1
ATOM 898 O O . MET A 1 113 ? -7.860 5.264 10.671 1.00 96.50 113 MET A O 1
ATOM 902 N N . MET A 1 114 ? -9.013 4.141 9.101 1.00 96.75 114 MET A N 1
ATOM 903 C CA . MET A 1 114 ? -7.948 3.252 8.666 1.00 96.75 114 MET A CA 1
ATOM 904 C C . MET A 1 114 ? -7.176 3.917 7.531 1.00 96.75 114 MET A C 1
ATOM 906 O O . MET A 1 114 ? -7.735 4.208 6.475 1.00 96.75 114 MET A O 1
ATOM 910 N N . HIS A 1 115 ? -5.887 4.109 7.758 1.00 96.88 115 HIS A N 1
ATOM 911 C CA . HIS A 1 115 ? -4.893 4.500 6.777 1.00 96.88 115 HIS A CA 1
ATOM 912 C C . HIS A 1 115 ? -4.090 3.269 6.375 1.00 96.88 115 HIS A C 1
ATOM 914 O O . HIS A 1 115 ? -3.668 2.478 7.223 1.00 96.88 115 HIS A O 1
ATOM 920 N N . VAL A 1 116 ? -3.883 3.114 5.076 1.00 97.62 116 VAL A N 1
ATOM 921 C CA . VAL A 1 116 ? -3.088 2.037 4.501 1.00 97.62 116 VAL A CA 1
ATOM 922 C C . VAL A 1 116 ? -2.040 2.667 3.615 1.00 97.62 116 VAL A C 1
ATOM 924 O O . VAL A 1 116 ? -2.375 3.389 2.679 1.00 97.62 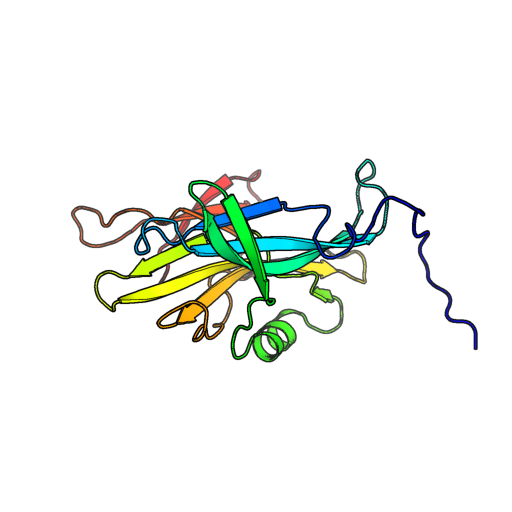116 VAL A O 1
ATOM 927 N N . TYR A 1 117 ? -0.782 2.391 3.913 1.00 97.25 117 TYR A N 1
ATOM 928 C CA . TYR A 1 117 ? 0.339 2.761 3.063 1.00 97.25 117 TYR A CA 1
ATOM 929 C C . TYR A 1 117 ? 0.835 1.517 2.347 1.00 97.25 117 TYR A C 1
ATOM 931 O O . TYR A 1 117 ? 0.670 0.412 2.851 1.00 97.25 117 TYR A O 1
ATOM 939 N N . PHE A 1 118 ? 1.387 1.685 1.156 1.00 97.25 118 PHE A N 1
ATOM 940 C CA . PHE A 1 118 ? 1.895 0.578 0.352 1.00 97.25 118 PHE A CA 1
ATOM 941 C C . PHE A 1 118 ? 2.900 1.105 -0.660 1.00 97.25 118 PHE A C 1
ATOM 943 O O . PHE A 1 118 ? 2.836 2.258 -1.089 1.00 97.25 118 PHE A O 1
ATOM 950 N N . THR A 1 119 ? 3.822 0.255 -1.073 1.00 95.88 119 THR A N 1
ATOM 951 C CA . THR A 1 119 ? 4.795 0.572 -2.111 1.00 95.88 119 THR A CA 1
ATOM 952 C C . THR A 1 119 ? 4.137 0.447 -3.489 1.00 95.88 119 THR A C 1
ATOM 954 O O . THR A 1 119 ? 3.432 -0.524 -3.768 1.00 95.88 119 THR A O 1
ATOM 957 N N . ILE A 1 120 ? 4.354 1.443 -4.353 1.00 96.12 120 ILE A N 1
ATOM 958 C CA . ILE A 1 120 ? 3.896 1.460 -5.750 1.00 96.12 120 ILE A CA 1
ATOM 959 C C . ILE A 1 120 ? 5.128 1.459 -6.667 1.00 96.12 120 ILE A C 1
ATOM 961 O O . ILE A 1 120 ? 5.661 2.530 -6.987 1.00 96.12 120 ILE A O 1
ATOM 965 N N . PRO A 1 121 ? 5.604 0.280 -7.090 1.00 93.69 121 PRO A N 1
ATOM 966 C CA . PRO A 1 121 ? 6.629 0.161 -8.117 1.00 93.69 121 PRO A CA 1
ATOM 967 C C . PRO A 1 121 ? 6.062 0.411 -9.524 1.00 93.69 121 PRO A C 1
ATOM 969 O O . PRO A 1 121 ? 5.082 -0.204 -9.955 1.00 93.69 121 PRO A O 1
ATOM 972 N N . LEU A 1 122 ? 6.731 1.290 -10.270 1.00 93.75 122 LEU A N 1
ATOM 973 C CA . LEU A 1 122 ? 6.479 1.558 -11.684 1.00 93.75 122 LEU A CA 1
ATOM 974 C C . LEU A 1 122 ? 7.734 1.255 -12.498 1.00 93.75 122 LEU A C 1
ATOM 976 O O . LEU A 1 122 ? 8.695 2.035 -12.530 1.00 93.75 122 LEU A O 1
ATOM 980 N N . ARG A 1 123 ? 7.700 0.127 -13.200 1.00 91.12 123 ARG A N 1
ATOM 981 C CA . ARG A 1 123 ? 8.827 -0.359 -13.990 1.00 91.12 123 ARG A CA 1
ATOM 982 C C . ARG A 1 123 ? 8.980 0.439 -15.277 1.00 91.12 123 ARG A C 1
ATOM 984 O O . ARG A 1 123 ? 7.994 0.660 -15.974 1.00 91.12 123 ARG A O 1
ATOM 991 N N . SER A 1 124 ? 10.194 0.837 -15.642 1.00 90.00 124 SER A N 1
ATOM 992 C CA . SER A 1 124 ? 10.448 1.443 -16.951 1.00 90.00 124 SER A CA 1
ATOM 993 C C . SER A 1 124 ? 10.389 0.411 -18.079 1.00 90.00 124 SER A C 1
ATOM 995 O O . SER A 1 124 ? 10.985 -0.663 -17.997 1.00 90.00 124 SER A O 1
ATOM 997 N N . ARG A 1 125 ? 9.739 0.770 -19.190 1.00 86.31 125 ARG A N 1
ATOM 998 C CA . ARG A 1 125 ? 9.763 -0.011 -20.439 1.00 86.31 125 ARG A CA 1
ATOM 999 C C . ARG A 1 125 ? 10.974 0.307 -21.321 1.00 86.31 125 ARG A C 1
ATOM 1001 O O . ARG A 1 125 ? 11.340 -0.504 -22.164 1.00 86.31 125 ARG A O 1
ATOM 1008 N N . ASN A 1 126 ? 11.614 1.459 -21.106 1.00 83.81 126 ASN A N 1
ATOM 1009 C CA . ASN A 1 126 ? 12.620 2.034 -22.008 1.00 83.81 126 ASN A CA 1
ATOM 1010 C C . ASN A 1 126 ? 14.017 2.115 -21.364 1.00 83.81 126 ASN A C 1
ATOM 1012 O O . ASN A 1 126 ? 14.779 3.035 -21.656 1.00 83.81 126 ASN A O 1
ATOM 1016 N N . HIS A 1 127 ? 14.349 1.182 -20.465 1.00 74.19 127 HIS A N 1
ATOM 1017 C CA . HIS A 1 127 ? 15.626 1.138 -19.732 1.00 74.19 127 HIS A CA 1
ATOM 1018 C C . HIS A 1 127 ? 15.940 2.387 -18.880 1.00 74.19 127 HIS A C 1
ATOM 1020 O O . HIS A 1 127 ? 17.099 2.626 -18.545 1.00 74.19 127 HIS A O 1
ATOM 1026 N N . GLN A 1 128 ? 14.931 3.186 -18.517 1.00 81.31 128 GLN A N 1
ATOM 1027 C CA . GLN A 1 128 ? 15.095 4.223 -17.494 1.00 81.31 128 GLN A CA 1
ATOM 1028 C C . GLN A 1 128 ? 15.049 3.595 -16.095 1.00 81.31 128 GLN A C 1
ATOM 1030 O O . GLN A 1 128 ? 14.666 2.436 -15.940 1.00 81.31 128 GLN A O 1
ATOM 1035 N N . ALA A 1 129 ? 15.399 4.372 -15.070 1.00 83.62 129 ALA A N 1
ATOM 1036 C CA . ALA A 1 129 ? 15.207 3.951 -13.688 1.00 83.62 129 ALA A CA 1
ATOM 1037 C C . ALA A 1 129 ? 13.718 3.701 -13.390 1.00 83.62 129 ALA A C 1
ATOM 1039 O O . ALA A 1 129 ? 12.841 4.453 -13.845 1.00 83.62 129 ALA A O 1
ATOM 1040 N N . ASP A 1 130 ? 13.447 2.651 -12.621 1.00 87.88 130 ASP A N 1
ATOM 1041 C CA . ASP A 1 130 ? 12.127 2.375 -12.058 1.00 87.88 130 ASP A CA 1
ATOM 1042 C C . ASP A 1 130 ? 11.757 3.462 -11.041 1.00 87.88 130 ASP A C 1
ATOM 1044 O O . ASP A 1 130 ? 12.629 4.057 -10.406 1.00 87.88 130 ASP A O 1
ATOM 1048 N N . LEU A 1 131 ? 10.461 3.744 -10.901 1.00 90.38 131 LEU A N 1
ATOM 1049 C CA . LEU A 1 131 ? 9.965 4.655 -9.868 1.00 90.38 131 LEU A CA 1
ATOM 1050 C C . LEU A 1 131 ? 9.342 3.851 -8.741 1.00 90.38 131 LEU A C 1
ATOM 1052 O O . LEU A 1 131 ? 8.653 2.862 -8.981 1.00 90.38 131 LEU A O 1
ATOM 1056 N N . ILE A 1 132 ? 9.566 4.307 -7.515 1.00 91.69 132 ILE A N 1
ATOM 1057 C CA . ILE A 1 132 ? 9.011 3.691 -6.313 1.00 91.69 132 ILE A CA 1
ATOM 1058 C C . ILE A 1 132 ? 8.326 4.783 -5.500 1.00 91.69 132 ILE A C 1
ATOM 1060 O O . ILE A 1 132 ? 8.987 5.648 -4.919 1.00 91.69 132 ILE A O 1
ATOM 1064 N N . HIS A 1 133 ? 6.996 4.775 -5.500 1.00 93.25 133 HIS A N 1
ATOM 1065 C CA . HIS A 1 133 ? 6.198 5.722 -4.724 1.00 93.25 133 HIS A CA 1
ATOM 1066 C C . HIS A 1 133 ? 5.709 5.093 -3.417 1.00 93.25 133 HIS A C 1
ATOM 1068 O O . HIS A 1 133 ? 5.426 3.895 -3.372 1.00 93.25 133 HIS A O 1
ATOM 1074 N N . LEU A 1 134 ? 5.517 5.925 -2.389 1.00 94.62 134 LEU A N 1
ATOM 1075 C CA . LEU A 1 134 ? 4.766 5.542 -1.196 1.00 94.62 134 LEU A CA 1
ATOM 1076 C C . LEU A 1 134 ? 3.297 5.904 -1.414 1.00 94.62 134 LEU A C 1
ATOM 1078 O O . LEU A 1 134 ? 2.907 7.071 -1.332 1.00 94.62 134 LEU A O 1
ATOM 1082 N N . GLY A 1 135 ? 2.498 4.897 -1.742 1.00 95.81 135 GLY A N 1
ATOM 1083 C CA . GLY A 1 135 ? 1.055 4.984 -1.892 1.00 95.81 135 GLY A CA 1
ATOM 1084 C C . GLY A 1 135 ? 0.329 5.166 -0.565 1.00 95.81 135 GLY A C 1
ATOM 1085 O O . GLY A 1 135 ? 0.872 4.905 0.50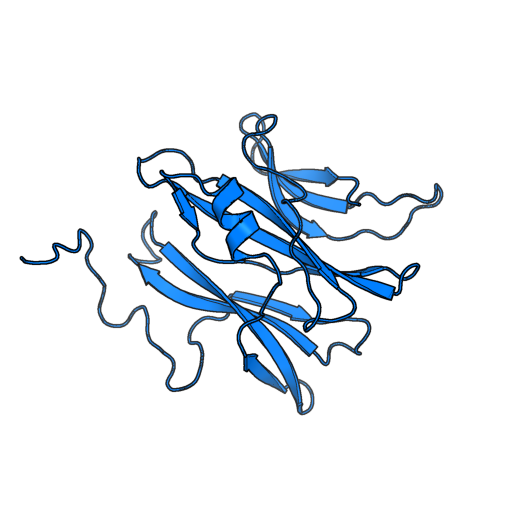9 1.00 95.81 135 GLY A O 1
ATOM 1086 N N . HIS A 1 136 ? -0.916 5.626 -0.656 1.00 97.56 136 HIS A N 1
ATOM 1087 C CA . HIS A 1 136 ? -1.790 5.803 0.493 1.00 97.56 136 HIS A CA 1
ATOM 1088 C C . HIS A 1 136 ? -3.256 5.603 0.095 1.00 97.56 136 HIS A C 1
ATOM 1090 O O . HIS A 1 136 ? -3.702 6.065 -0.958 1.00 97.56 136 HIS A O 1
ATOM 1096 N N . ALA A 1 137 ? -4.008 4.933 0.961 1.00 98.38 137 ALA A N 1
ATOM 1097 C CA . ALA A 1 137 ? -5.456 4.842 0.904 1.00 98.38 137 ALA A CA 1
ATOM 1098 C C . ALA A 1 137 ? -6.052 5.028 2.300 1.00 98.38 137 ALA A C 1
ATOM 1100 O O . ALA A 1 137 ? -5.448 4.644 3.301 1.00 98.38 137 ALA A O 1
ATOM 1101 N N . VAL A 1 138 ? -7.254 5.596 2.366 1.00 98.44 138 VAL A N 1
ATOM 1102 C CA . VAL A 1 138 ? -7.946 5.875 3.629 1.00 98.44 138 VAL A CA 1
ATOM 1103 C C . VAL A 1 138 ? -9.406 5.443 3.560 1.00 98.44 138 VAL A C 1
ATOM 1105 O O . VAL A 1 138 ? -10.062 5.598 2.533 1.00 98.44 138 VAL A O 1
ATOM 1108 N N . GLY A 1 139 ? -9.929 4.887 4.650 1.00 98.06 139 GLY A N 1
ATOM 1109 C CA . GLY A 1 139 ? -11.306 4.400 4.743 1.00 98.06 139 GLY A CA 1
ATOM 1110 C C . GLY A 1 139 ? -11.714 4.116 6.185 1.00 98.06 139 GLY A C 1
ATOM 1111 O O . GLY A 1 139 ? -10.918 4.267 7.104 1.00 98.06 139 GLY A O 1
ATOM 1112 N N . LYS A 1 140 ? -12.965 3.710 6.415 1.00 96.50 140 LYS A N 1
ATOM 1113 C CA . LYS A 1 140 ? -13.395 3.259 7.755 1.00 96.50 140 LYS A CA 1
ATOM 1114 C C . LYS A 1 140 ? -12.898 1.847 8.065 1.00 96.50 140 LYS A C 1
ATOM 1116 O O . LYS A 1 140 ? -12.753 1.478 9.223 1.00 96.50 140 LYS A O 1
ATOM 1121 N N . ASP A 1 141 ? -12.679 1.064 7.017 1.00 95.81 141 ASP A N 1
ATOM 1122 C CA . ASP A 1 141 ? -12.261 -0.330 7.037 1.00 95.81 141 ASP A CA 1
ATOM 1123 C C . ASP A 1 141 ? -11.689 -0.723 5.661 1.00 95.81 141 ASP A C 1
ATOM 1125 O O . ASP A 1 141 ? -11.696 0.066 4.712 1.00 95.81 141 ASP A O 1
ATOM 1129 N N . MET A 1 142 ? -11.254 -1.978 5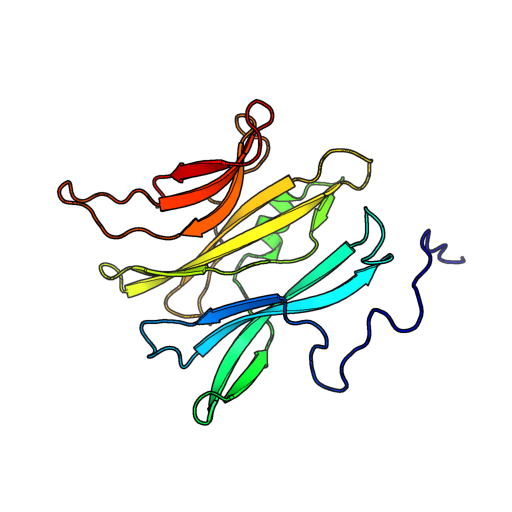.522 1.00 95.62 142 MET A N 1
ATOM 1130 C CA . MET A 1 142 ? -10.713 -2.524 4.269 1.00 95.62 142 MET A CA 1
ATOM 1131 C C . MET A 1 142 ? -11.728 -2.606 3.114 1.00 95.62 142 MET A C 1
ATOM 1133 O O . MET A 1 142 ? -11.345 -2.927 1.990 1.00 95.62 142 MET A O 1
ATOM 1137 N N . ASN A 1 143 ? -13.023 -2.383 3.365 1.00 96.31 143 ASN A N 1
ATOM 1138 C CA . ASN A 1 143 ? -14.070 -2.396 2.338 1.00 96.31 143 ASN A CA 1
ATOM 1139 C C . ASN A 1 143 ? -14.415 -0.991 1.830 1.00 96.31 143 ASN A C 1
ATOM 1141 O O . ASN A 1 143 ? -15.193 -0.857 0.888 1.00 96.31 143 ASN A O 1
ATOM 1145 N N . SER A 1 144 ? -13.869 0.047 2.462 1.00 97.62 144 SER A N 1
ATOM 1146 C CA . SER A 1 144 ? -14.184 1.450 2.193 1.00 97.62 144 SER A CA 1
ATOM 1147 C C . SER A 1 144 ? -12.944 2.294 1.901 1.00 97.62 144 SER A C 1
ATOM 1149 O O . SER A 1 144 ? -13.018 3.520 1.962 1.00 97.62 144 SER A O 1
ATOM 1151 N N . LEU A 1 145 ? -11.815 1.651 1.588 1.00 98.50 145 LEU A N 1
ATOM 1152 C CA . LEU A 1 145 ? -10.575 2.334 1.234 1.00 98.50 145 LEU A CA 1
ATOM 1153 C C . LEU A 1 145 ? -10.726 3.102 -0.081 1.00 98.50 145 LEU A C 1
ATOM 1155 O O . LEU A 1 145 ? -11.145 2.552 -1.101 1.00 98.50 145 LEU A O 1
ATOM 1159 N N . GLU A 1 146 ? -10.314 4.362 -0.054 1.00 98.69 146 GLU A N 1
ATOM 1160 C CA . GLU A 1 146 ? -10.172 5.231 -1.213 1.00 98.69 146 GLU A CA 1
ATOM 1161 C C . GLU A 1 146 ? -8.707 5.636 -1.355 1.00 98.69 146 GLU A C 1
ATOM 1163 O O . GLU A 1 146 ? -8.099 6.149 -0.413 1.00 98.69 146 GLU A O 1
ATOM 1168 N N . MET A 1 147 ? -8.132 5.356 -2.525 1.00 98.50 147 MET A N 1
ATOM 1169 C CA . MET A 1 147 ? -6.753 5.696 -2.839 1.00 98.50 147 MET A CA 1
ATOM 1170 C C . MET A 1 147 ? -6.625 7.207 -3.000 1.00 98.50 147 MET A C 1
ATOM 1172 O O . MET A 1 147 ? -7.427 7.843 -3.687 1.00 98.50 147 MET A O 1
ATOM 1176 N N . THR A 1 148 ? -5.596 7.776 -2.382 1.00 97.81 148 THR A N 1
ATOM 1177 C CA . THR A 1 148 ? -5.185 9.162 -2.610 1.00 97.81 148 THR A CA 1
ATOM 1178 C C . THR A 1 148 ? -3.965 9.192 -3.523 1.00 97.81 148 THR A C 1
ATOM 1180 O O . THR A 1 148 ? -3.349 8.159 -3.789 1.00 97.81 148 THR A O 1
ATOM 1183 N N . MET A 1 149 ? -3.552 10.387 -3.952 1.00 96.25 149 MET A N 1
ATOM 1184 C CA . MET A 1 149 ? -2.217 10.540 -4.536 1.00 96.25 149 MET A CA 1
ATOM 1185 C C . MET A 1 149 ? -1.145 9.987 -3.582 1.00 96.25 149 MET A C 1
ATOM 1187 O O . MET A 1 149 ? -1.329 10.088 -2.359 1.00 96.25 149 MET A O 1
ATOM 1191 N N . PRO A 1 150 ? -0.046 9.407 -4.109 1.00 94.25 150 PRO A N 1
ATOM 1192 C CA . PRO A 1 150 ? 1.053 8.934 -3.282 1.00 94.25 150 PRO A CA 1
ATOM 1193 C C . PRO A 1 150 ? 1.551 10.035 -2.350 1.00 94.25 150 PRO A C 1
ATOM 1195 O O . PRO A 1 150 ? 1.738 11.179 -2.766 1.00 94.25 150 PRO A O 1
ATOM 1198 N N . VAL A 1 151 ? 1.786 9.682 -1.088 1.00 91.94 151 VAL A N 1
ATOM 1199 C CA . VAL A 1 151 ? 2.296 10.623 -0.084 1.00 91.94 151 VAL A CA 1
ATOM 1200 C C . VAL A 1 151 ? 3.763 10.970 -0.329 1.00 91.94 151 VAL A C 1
ATOM 1202 O O . VAL A 1 151 ? 4.200 12.041 0.079 1.00 91.94 151 VAL A O 1
ATOM 1205 N N . LEU A 1 152 ? 4.508 10.100 -1.026 1.00 89.69 152 LEU A N 1
ATOM 1206 C CA . LEU A 1 152 ? 5.851 10.389 -1.529 1.00 89.69 152 LEU A CA 1
ATOM 1207 C C . LEU A 1 152 ? 5.984 9.931 -2.980 1.00 89.69 152 LEU A C 1
ATOM 1209 O O . LEU A 1 152 ? 5.900 8.738 -3.283 1.00 89.69 152 LEU A O 1
ATOM 1213 N N . MET A 1 153 ? 6.227 10.886 -3.878 1.00 88.81 153 MET A N 1
ATOM 1214 C CA . MET A 1 153 ? 6.451 10.616 -5.293 1.00 88.81 153 MET A CA 1
ATOM 1215 C C . MET A 1 153 ? 7.952 10.589 -5.625 1.00 88.81 153 MET A C 1
ATOM 1217 O O . MET A 1 153 ? 8.603 11.632 -5.608 1.00 88.81 153 MET A O 1
ATOM 1221 N N . SER A 1 154 ? 8.484 9.415 -5.994 1.00 84.44 154 SER A N 1
ATOM 1222 C CA . SER A 1 154 ? 9.787 9.285 -6.663 1.00 84.44 154 SER A CA 1
ATOM 1223 C C . SER A 1 154 ? 9.942 10.258 -7.838 1.00 84.44 154 SER A C 1
ATOM 1225 O O . SER A 1 154 ? 9.014 10.450 -8.623 1.00 84.44 154 SER A O 1
ATOM 1227 N N . GLY A 1 155 ? 11.124 10.871 -7.938 1.00 68.31 155 GLY A N 1
ATOM 1228 C CA . GLY A 1 155 ? 11.467 11.868 -8.959 1.00 68.31 155 GLY A CA 1
ATOM 1229 C C . GLY A 1 155 ? 11.264 13.318 -8.511 1.00 68.31 155 GLY A C 1
ATOM 1230 O O . GLY A 1 155 ? 11.853 14.224 -9.097 1.00 68.31 155 GLY A O 1
ATOM 1231 N N . THR A 1 156 ? 10.518 13.548 -7.430 1.00 61.06 156 THR A N 1
ATOM 1232 C CA . THR A 1 156 ? 10.461 14.854 -6.761 1.00 61.06 156 THR A CA 1
ATOM 1233 C C . THR A 1 156 ? 11.650 14.939 -5.802 1.00 61.06 156 THR A C 1
ATOM 1235 O O . THR A 1 156 ? 11.782 14.111 -4.907 1.00 61.06 156 THR A O 1
ATOM 1238 N N . GLU A 1 157 ? 12.566 15.884 -6.029 1.00 59.88 157 GLU A N 1
ATOM 1239 C CA . GLU A 1 157 ? 13.745 16.129 -5.170 1.00 59.88 157 GLU A CA 1
ATOM 1240 C C . GLU A 1 157 ? 14.758 14.965 -5.058 1.00 59.88 157 GLU A C 1
ATOM 1242 O O . GLU A 1 157 ? 15.602 14.959 -4.165 1.00 59.88 157 GLU A O 1
ATOM 1247 N N . GLY A 1 158 ? 14.711 13.979 -5.964 1.00 59.53 158 GLY A N 1
ATOM 1248 C CA . GLY A 1 158 ? 15.645 12.840 -5.957 1.00 59.53 158 GLY A CA 1
ATOM 1249 C C . GLY A 1 158 ? 15.431 11.858 -4.799 1.00 59.53 158 GLY A C 1
ATOM 1250 O O . GLY A 1 158 ? 16.327 11.075 -4.483 1.00 59.53 158 GLY A O 1
ATOM 1251 N N . ILE A 1 159 ? 14.258 11.899 -4.159 1.00 66.44 159 ILE A N 1
ATOM 1252 C CA . ILE A 1 159 ? 13.890 11.024 -3.046 1.00 66.44 159 ILE A CA 1
ATOM 1253 C C . ILE A 1 159 ? 12.840 10.024 -3.531 1.00 66.44 159 ILE A C 1
ATOM 1255 O O . ILE A 1 159 ? 11.809 10.393 -4.090 1.00 66.44 159 ILE A O 1
ATOM 1259 N N . SER A 1 160 ? 13.099 8.740 -3.307 1.00 76.94 160 SER A N 1
ATOM 1260 C CA . SER A 1 160 ? 12.093 7.675 -3.384 1.00 76.94 160 SER A CA 1
ATOM 1261 C C . SER A 1 160 ? 11.846 7.129 -1.986 1.00 76.94 160 SER A C 1
ATOM 1263 O O . SER A 1 160 ? 12.753 7.167 -1.153 1.00 76.94 160 SER A O 1
ATOM 1265 N N . GLY A 1 161 ? 10.626 6.667 -1.719 1.00 79.00 161 GLY A N 1
ATOM 1266 C CA . GLY A 1 161 ? 10.226 6.165 -0.409 1.00 79.00 161 GLY A CA 1
ATOM 1267 C C . GLY A 1 161 ? 9.402 4.890 -0.535 1.00 79.00 161 GLY A C 1
ATOM 1268 O O . GLY A 1 161 ? 8.485 4.843 -1.353 1.00 79.00 161 GLY A O 1
ATOM 1269 N N . LYS A 1 162 ? 9.719 3.886 0.279 1.00 84.62 162 LYS A N 1
ATOM 1270 C CA . LYS A 1 162 ? 8.944 2.658 0.480 1.00 84.62 162 LYS A CA 1
ATOM 1271 C C . LYS A 1 162 ? 8.871 2.342 1.964 1.00 84.62 162 LYS A C 1
ATOM 1273 O O . LYS A 1 162 ? 9.741 2.806 2.688 1.00 84.62 162 LYS A O 1
ATOM 1278 N N . GLU A 1 163 ? 7.871 1.558 2.368 1.00 85.00 163 GLU A N 1
ATOM 1279 C CA . GLU A 1 163 ? 7.674 1.048 3.740 1.00 85.00 163 GLU A CA 1
ATOM 1280 C C . GLU A 1 163 ? 7.624 2.141 4.820 1.00 85.00 163 GLU A C 1
ATOM 1282 O O . GLU A 1 163 ? 8.529 2.963 4.971 1.00 85.00 163 GLU A O 1
ATOM 1287 N N . VAL A 1 164 ? 6.571 2.167 5.632 1.00 89.94 164 VAL A N 1
ATOM 1288 C CA . VAL A 1 164 ? 6.426 3.212 6.648 1.00 89.94 164 VAL A CA 1
ATOM 1289 C C . VAL A 1 164 ? 6.291 2.633 8.042 1.00 89.94 164 VAL A C 1
ATOM 1291 O O . VAL A 1 164 ? 5.390 1.873 8.366 1.00 89.94 164 VAL A O 1
ATOM 1294 N N . SER A 1 165 ? 7.144 3.108 8.943 1.00 89.19 165 SER A N 1
ATOM 1295 C CA . SER A 1 165 ? 6.947 2.914 10.375 1.00 89.19 165 SER A CA 1
ATOM 1296 C C . SER A 1 165 ? 6.289 4.147 10.979 1.00 89.19 165 SER A C 1
ATOM 1298 O O . SER A 1 165 ? 6.915 5.202 11.143 1.00 89.19 165 SER A O 1
ATOM 1300 N N . ILE A 1 166 ? 5.013 4.007 11.335 1.00 88.12 166 ILE A N 1
ATOM 1301 C CA . ILE A 1 166 ? 4.247 5.067 11.990 1.00 88.12 166 ILE A CA 1
ATOM 1302 C C . ILE A 1 166 ? 4.668 5.180 13.456 1.00 88.12 166 ILE A C 1
ATOM 1304 O O . ILE A 1 166 ? 4.510 4.252 14.249 1.00 88.12 166 ILE A O 1
ATOM 1308 N N . ALA A 1 167 ? 5.202 6.342 13.826 1.00 87.44 167 ALA A N 1
ATOM 1309 C CA . ALA A 1 167 ? 5.703 6.594 15.171 1.00 87.44 167 ALA A CA 1
ATOM 1310 C C . ALA A 1 167 ? 4.599 7.094 16.122 1.00 87.44 167 ALA A C 1
ATOM 1312 O O . ALA A 1 167 ? 3.632 7.731 15.688 1.00 87.44 167 ALA A O 1
ATOM 1313 N N . PRO A 1 168 ? 4.753 6.894 17.444 1.00 85.25 168 PRO A N 1
ATOM 1314 C CA . PRO A 1 168 ? 3.865 7.505 18.425 1.00 85.25 168 PRO A CA 1
ATOM 1315 C C . PRO A 1 168 ? 3.956 9.040 18.403 1.00 85.25 168 PRO A C 1
ATOM 1317 O O . PRO A 1 168 ? 4.973 9.633 18.036 1.00 85.25 168 PRO A O 1
ATOM 1320 N N . ILE A 1 169 ? 2.885 9.699 18.859 1.00 85.06 169 ILE A N 1
ATOM 1321 C CA . ILE A 1 169 ? 2.868 11.157 19.049 1.00 85.06 169 ILE A CA 1
ATOM 1322 C C . ILE A 1 169 ? 3.865 11.528 20.147 1.00 85.06 169 ILE A C 1
ATOM 1324 O O . ILE A 1 169 ? 3.812 10.999 21.257 1.00 85.06 169 ILE A O 1
ATOM 1328 N N . ASN A 1 170 ? 4.747 12.480 19.864 1.00 83.88 170 ASN A N 1
ATOM 1329 C CA . ASN A 1 170 ? 5.718 12.951 20.839 1.00 83.88 170 ASN A CA 1
ATOM 1330 C C . ASN A 1 170 ? 5.136 14.014 21.796 1.00 83.88 170 ASN A C 1
ATOM 1332 O O . ASN A 1 170 ? 3.996 14.471 21.673 1.00 83.88 170 ASN A O 1
ATOM 1336 N N . LYS A 1 171 ? 5.962 14.474 22.745 1.00 89.12 171 LYS A N 1
ATOM 1337 C CA . LYS A 1 171 ? 5.586 15.496 23.742 1.00 89.12 171 LYS A CA 1
ATOM 1338 C C . LYS A 1 171 ? 5.083 16.821 23.147 1.00 89.12 171 LYS A C 1
ATOM 1340 O O . LYS A 1 171 ? 4.332 17.531 23.806 1.00 89.12 171 LYS A O 1
ATOM 1345 N N . ASN A 1 172 ? 5.457 17.127 21.907 1.00 87.06 172 ASN A N 1
ATOM 1346 C CA . ASN A 1 172 ? 5.097 18.348 21.192 1.00 87.06 172 ASN A CA 1
ATOM 1347 C C . ASN A 1 172 ? 3.874 18.161 20.271 1.00 87.06 172 ASN A C 1
ATOM 1349 O O . ASN A 1 172 ? 3.596 19.026 19.447 1.00 87.06 172 ASN A O 1
ATOM 1353 N N . LYS A 1 173 ? 3.134 17.051 20.411 1.00 85.25 173 LYS A N 1
ATOM 1354 C CA . LYS A 1 173 ? 1.892 16.754 19.674 1.00 85.25 173 LYS A CA 1
ATOM 1355 C C . LYS A 1 173 ? 2.060 16.519 18.168 1.00 85.25 173 LYS A C 1
ATOM 1357 O O . LYS A 1 173 ? 1.082 16.622 17.434 1.00 85.25 173 LYS A O 1
ATOM 1362 N N . PHE A 1 174 ? 3.250 16.115 17.726 1.00 82.12 174 PHE A N 1
ATOM 1363 C CA . PHE A 1 174 ? 3.498 15.692 16.346 1.00 82.12 174 PHE A CA 1
ATOM 1364 C C . PHE A 1 174 ? 4.184 14.314 16.283 1.00 82.12 174 PHE A C 1
ATOM 1366 O O . PHE A 1 174 ? 4.656 13.803 17.303 1.00 82.12 174 PHE A O 1
ATOM 1373 N N . ARG A 1 175 ? 4.207 13.694 15.097 1.00 84.44 175 ARG A N 1
ATOM 1374 C CA . ARG A 1 175 ? 4.846 12.394 14.822 1.00 84.44 175 ARG A CA 1
ATOM 1375 C C . ARG A 1 175 ? 5.994 12.582 13.838 1.00 84.44 175 ARG A C 1
ATOM 1377 O O . ARG A 1 175 ? 5.895 13.414 12.941 1.00 84.44 175 ARG A O 1
ATOM 1384 N N . TYR A 1 176 ? 7.054 11.803 14.009 1.00 84.06 176 TYR A N 1
ATOM 1385 C CA . TYR A 1 176 ? 8.071 11.626 12.980 1.00 84.06 176 TYR A CA 1
ATOM 1386 C C . TYR A 1 176 ? 8.012 10.185 12.503 1.00 84.06 176 TYR A C 1
ATOM 1388 O O . TYR A 1 176 ? 8.484 9.294 13.205 1.00 84.06 176 TYR A O 1
ATOM 1396 N N . ASN A 1 177 ? 7.407 9.958 11.345 1.00 87.88 177 ASN A N 1
ATOM 1397 C CA . ASN A 1 177 ? 7.345 8.623 10.772 1.00 87.88 177 ASN A CA 1
ATOM 1398 C C . ASN A 1 177 ? 8.668 8.321 10.078 1.00 87.88 177 ASN A C 1
ATOM 1400 O O . ASN A 1 177 ? 9.315 9.228 9.551 1.00 87.88 177 ASN A O 1
ATOM 1404 N N . LEU A 1 178 ? 9.070 7.057 10.099 1.00 86.69 178 LEU A N 1
ATOM 1405 C CA . LEU A 1 178 ? 10.243 6.597 9.368 1.00 86.69 178 LEU A CA 1
ATOM 1406 C C . LEU A 1 178 ? 9.774 6.007 8.049 1.00 86.69 178 LEU A C 1
ATOM 1408 O O . LEU A 1 178 ? 8.829 5.223 8.040 1.00 86.69 178 LEU A O 1
ATOM 1412 N N . VAL A 1 179 ? 10.444 6.377 6.968 1.00 86.56 179 VAL A N 1
ATOM 1413 C CA . VAL A 1 179 ? 10.244 5.770 5.653 1.00 86.56 179 VAL A CA 1
ATOM 1414 C C . VAL A 1 179 ? 11.595 5.296 5.140 1.00 86.56 179 VAL A C 1
ATOM 1416 O O . VAL A 1 179 ? 12.599 6.011 5.288 1.00 86.56 179 VAL A O 1
ATOM 1419 N N . GLU A 1 180 ? 11.642 4.097 4.562 1.00 82.19 180 GLU A N 1
ATOM 1420 C CA . GLU A 1 180 ? 12.832 3.657 3.844 1.00 82.19 180 GLU A CA 1
ATOM 1421 C C . GLU A 1 180 ? 12.962 4.476 2.566 1.00 82.19 180 GLU A C 1
ATOM 1423 O O . GLU A 1 180 ? 12.032 4.574 1.771 1.00 82.19 180 GLU A O 1
ATOM 1428 N N . SER A 1 181 ? 14.126 5.079 2.358 1.00 77.50 181 SER A N 1
ATOM 1429 C CA . SER A 1 181 ? 14.360 5.937 1.209 1.00 77.50 181 SER A CA 1
ATOM 1430 C C . SER A 1 181 ? 15.613 5.547 0.447 1.00 77.50 181 SER A C 1
ATOM 1432 O O . SER A 1 181 ? 16.622 5.143 1.031 1.00 77.50 181 SER A O 1
ATOM 1434 N N . ALA A 1 182 ? 15.575 5.751 -0.863 1.00 69.56 182 ALA A N 1
ATOM 1435 C CA . ALA A 1 182 ? 16.778 5.831 -1.674 1.00 69.56 182 ALA A CA 1
ATOM 1436 C C . ALA A 1 182 ? 16.913 7.261 -2.203 1.00 69.56 182 ALA A C 1
ATOM 1438 O O . ALA A 1 182 ? 15.942 7.823 -2.724 1.00 69.56 182 ALA A O 1
ATOM 1439 N N . SER A 1 183 ? 18.106 7.843 -2.047 1.00 64.50 183 SER A N 1
ATOM 1440 C CA . SER A 1 183 ? 18.484 9.088 -2.712 1.00 64.50 183 SER A CA 1
ATOM 1441 C C . SER A 1 183 ? 19.737 8.881 -3.554 1.00 64.50 183 SER A C 1
ATOM 1443 O O . SER A 1 183 ? 20.592 8.060 -3.231 1.00 64.50 183 SER A O 1
ATOM 1445 N N . GLU A 1 184 ? 19.860 9.628 -4.649 1.00 55.94 184 GLU A N 1
ATOM 1446 C CA . GLU A 1 184 ? 21.030 9.526 -5.534 1.00 55.94 184 GLU A CA 1
ATOM 1447 C C . GLU A 1 184 ? 22.327 10.004 -4.851 1.00 55.94 184 GLU A C 1
ATOM 1449 O O . GLU A 1 184 ? 23.417 9.556 -5.197 1.00 55.94 184 GLU A O 1
ATOM 1454 N N . GLU A 1 185 ? 22.219 10.874 -3.839 1.00 54.69 185 GLU A N 1
ATOM 1455 C CA . GLU A 1 185 ? 23.367 11.437 -3.115 1.00 54.69 185 GLU A CA 1
ATOM 1456 C C . GLU A 1 185 ? 23.780 10.641 -1.866 1.00 54.69 185 GLU A C 1
ATOM 1458 O O . GLU A 1 185 ? 24.871 10.850 -1.328 1.00 54.69 185 GLU A O 1
ATOM 1463 N N . ARG A 1 186 ? 22.928 9.740 -1.359 1.00 45.81 186 ARG A N 1
ATOM 1464 C CA . ARG A 1 186 ? 23.215 8.926 -0.171 1.00 45.81 186 ARG A CA 1
ATOM 1465 C C . ARG A 1 186 ? 22.746 7.500 -0.416 1.00 45.81 186 ARG A C 1
ATOM 1467 O O . ARG A 1 186 ? 21.574 7.280 -0.690 1.00 45.81 186 ARG A O 1
ATOM 1474 N N . ASN A 1 187 ? 23.655 6.536 -0.239 1.00 49.34 187 ASN A N 1
ATOM 1475 C CA . ASN A 1 187 ? 23.305 5.118 -0.103 1.00 49.34 187 ASN A CA 1
ATOM 1476 C C . ASN A 1 187 ? 22.012 4.972 0.723 1.00 49.34 187 ASN A C 1
ATOM 1478 O O . ASN A 1 187 ? 21.868 5.681 1.722 1.00 49.34 187 ASN A O 1
ATOM 1482 N N . SER A 1 188 ? 21.110 4.083 0.288 1.00 53.59 188 SER A N 1
ATOM 1483 C CA . SER A 1 188 ? 19.803 3.785 0.902 1.00 53.59 188 SER A CA 1
ATOM 1484 C C . SER A 1 188 ? 19.777 4.035 2.414 1.00 53.59 188 SER A C 1
ATOM 1486 O O . SER A 1 188 ? 20.620 3.510 3.148 1.00 53.59 188 SER A O 1
ATOM 1488 N N . GLY A 1 189 ? 18.820 4.835 2.880 1.00 58.59 189 GLY A N 1
ATOM 1489 C CA . GLY A 1 189 ? 18.771 5.313 4.257 1.00 58.59 189 GLY A CA 1
ATOM 1490 C C . GLY A 1 189 ? 17.352 5.553 4.755 1.00 58.59 189 GLY A C 1
ATOM 1491 O O . GLY A 1 189 ? 16.390 5.566 3.993 1.00 58.59 189 GLY A O 1
ATOM 1492 N N . ILE A 1 190 ? 17.219 5.759 6.061 1.00 60.34 190 ILE A N 1
ATOM 1493 C CA . ILE A 1 190 ? 15.933 6.041 6.701 1.00 60.34 190 ILE A CA 1
ATOM 1494 C C . ILE A 1 190 ? 15.743 7.557 6.775 1.00 60.34 190 ILE A C 1
ATOM 1496 O O . ILE A 1 190 ? 16.628 8.270 7.257 1.00 60.34 190 ILE A O 1
ATOM 1500 N N . GLN A 1 191 ? 14.589 8.046 6.328 1.00 63.12 191 GLN A N 1
ATOM 1501 C CA . GLN A 1 191 ? 14.223 9.461 6.397 1.00 63.12 191 GLN A CA 1
ATOM 1502 C C . GLN A 1 191 ? 12.999 9.680 7.293 1.00 63.12 191 GLN A C 1
ATOM 1504 O O . GLN A 1 191 ? 12.137 8.811 7.427 1.00 63.12 191 GLN A O 1
ATOM 1509 N N . LEU A 1 192 ? 12.954 10.850 7.939 1.00 65.06 192 LEU A N 1
ATOM 1510 C CA . LEU A 1 192 ? 11.851 11.266 8.806 1.00 65.06 192 LEU A CA 1
ATOM 1511 C C . LEU A 1 192 ? 10.845 12.070 7.986 1.00 65.06 192 LEU A C 1
ATOM 1513 O O . LEU A 1 192 ? 11.179 13.150 7.500 1.00 65.06 192 LEU A O 1
ATOM 1517 N N . PHE A 1 193 ? 9.608 11.588 7.908 1.00 64.56 193 PHE A N 1
ATOM 1518 C CA . PHE A 1 193 ? 8.517 12.293 7.244 1.00 64.56 193 PHE A CA 1
ATOM 1519 C C . PHE A 1 193 ? 7.387 12.609 8.222 1.00 64.56 193 PHE A C 1
ATOM 1521 O O . PHE A 1 193 ? 7.011 11.795 9.072 1.00 64.56 193 PHE A O 1
ATOM 1528 N N . ALA A 1 194 ? 6.824 13.808 8.083 1.00 64.38 194 ALA A N 1
ATOM 1529 C CA . ALA A 1 194 ? 5.502 14.106 8.608 1.00 64.38 194 ALA A CA 1
ATOM 1530 C C . ALA A 1 194 ? 4.491 13.657 7.548 1.00 64.38 194 ALA A C 1
ATOM 1532 O O . ALA A 1 194 ? 4.445 14.234 6.465 1.00 64.38 194 ALA A O 1
ATOM 1533 N N . LEU A 1 195 ? 3.732 12.604 7.843 1.00 66.38 195 LEU A N 1
ATOM 1534 C CA . LEU A 1 195 ? 2.644 12.150 6.977 1.00 66.38 195 LEU A CA 1
ATOM 1535 C C . LEU A 1 195 ? 1.319 12.758 7.464 1.00 66.38 195 LEU A C 1
ATOM 1537 O O . LEU A 1 195 ? 1.217 13.045 8.664 1.00 66.38 195 LEU A O 1
ATOM 1541 N N . PRO A 1 196 ? 0.364 13.004 6.549 1.00 56.12 196 PRO A N 1
ATOM 1542 C CA . PRO A 1 196 ? -0.965 13.506 6.892 1.00 56.12 196 PRO A CA 1
ATOM 1543 C C . PRO A 1 196 ? -1.722 12.579 7.850 1.00 56.12 196 PRO A C 1
ATOM 1545 O O . PRO A 1 196 ? -1.485 11.349 7.805 1.00 56.12 196 PRO A O 1
#

pLDDT: mean 82.84, std 16.96, range [36.47, 98.69]

Secondary structure (DSSP, 8-state):
------S---TTSS--BTTB-S-EEEEEE-GGGTTSEEEEEEEEEEES-TTSTT-EEEEEEEEEEEEETTEEEEEEEP--BTHHHHHHHHH-TTEEE-B-EEEEEEE-TTT-PEEEEEEEEEEESSSPPPEEEEEEEEESSTTS-EEEEEEE-TTSTTEEEEEEEPPPP-TTS---EEEEEEETTEEEEEEEE---

Organism: NCBI:txid2982028